Protein AF-A0A7X7ICQ0-F1 (afdb_monomer)

Sequence (295 aa):
SGYSFERLYVESKSPNEMDGSETNLLGEQLLSSGQLARIQVADVARLQEFLTFDAYATLTVTAYDTDGDRYTLLWHPTTDSWFIKLTLAELQWPDGDQFYLTVENQTGQTLWYLYAVPDSYFLEGEYGSDLLDWDLIEDSDELTIDLAQLEYLDEALQGDSDEPIHIVAIDANDVLYHKVYYPNQDIAHVVFEAEEVLEEGQSLSLYNDTPADLWFLYLATDEMVKADDYGRDLLRDGIWEVKEDFTFTVNPALVQDNQVLHLYAYDYLDNEYHKEWKVSDGWTLTFNADDLSEE

pLDDT: mean 86.82, std 9.64, range [43.0, 98.0]

Solvent-accessible surface area (backbone atoms only — not comparable to full-atom values): 16874 Å² total; per-residue (Å²): 82,97,50,32,32,46,37,32,38,65,37,82,53,33,86,66,60,64,81,78,82,72,65,54,70,44,60,92,44,70,49,47,67,94,63,83,85,85,78,56,70,87,73,37,75,69,46,71,71,37,61,43,90,87,46,80,36,68,28,32,36,41,35,28,30,74,87,62,48,29,29,53,46,79,44,34,73,79,80,48,72,89,78,78,82,80,45,73,86,30,54,42,78,72,82,66,86,57,38,67,36,35,42,34,28,55,46,79,51,47,35,59,40,33,31,69,31,38,59,71,38,50,62,71,65,49,73,66,70,64,73,38,83,87,49,69,37,44,55,78,32,69,49,77,44,58,55,49,78,40,73,86,38,58,66,35,66,37,58,85,37,86,44,47,34,39,38,38,35,25,32,89,83,72,51,35,33,60,46,80,42,40,70,49,75,47,70,60,61,47,75,46,47,62,88,38,58,48,67,80,49,54,63,41,35,38,33,32,59,34,96,53,46,30,54,40,33,29,67,23,44,73,63,30,58,73,70,76,44,45,73,64,54,75,45,68,92,44,69,52,45,60,77,37,78,49,74,49,69,41,36,43,79,67,54,75,74,64,44,66,33,38,37,43,32,24,30,92,83,68,50,48,32,52,44,81,46,40,74,91,74,52,56,62,49,72,47,36,70,87,31,48,62,83,132

Structure (mmCIF, N/CA/C/O backbone):
data_AF-A0A7X7ICQ0-F1
#
_entry.id   AF-A0A7X7ICQ0-F1
#
loop_
_atom_site.group_PDB
_atom_site.id
_atom_site.type_symbol
_atom_site.label_atom_id
_atom_site.label_alt_id
_atom_site.label_comp_id
_atom_site.label_asym_id
_atom_site.label_entity_id
_atom_site.label_seq_id
_atom_site.pdbx_PDB_ins_code
_atom_site.Cartn_x
_a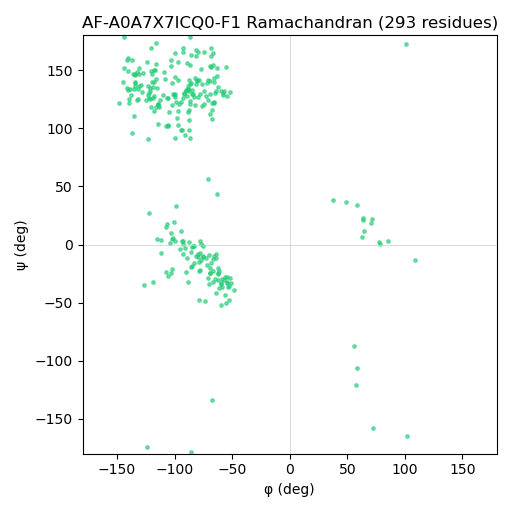tom_site.Cartn_y
_atom_site.Cartn_z
_atom_site.occupancy
_atom_site.B_iso_or_equiv
_atom_site.auth_seq_id
_atom_site.auth_comp_id
_atom_site.auth_asym_id
_atom_site.auth_atom_id
_atom_site.pdbx_PDB_model_num
ATOM 1 N N . SER A 1 1 ? 9.499 1.274 -29.650 1.00 67.19 1 SER A N 1
ATOM 2 C CA . SER A 1 1 ? 8.992 2.639 -29.847 1.00 67.19 1 SER A CA 1
ATOM 3 C C . SER A 1 1 ? 8.495 2.856 -31.275 1.00 67.19 1 SER A C 1
ATOM 5 O O . SER A 1 1 ? 8.932 2.165 -32.209 1.00 67.19 1 SER A O 1
ATOM 7 N N . GLY A 1 2 ? 7.571 3.810 -31.432 1.00 74.88 2 GLY A N 1
ATOM 8 C CA . GLY A 1 2 ? 7.155 4.368 -32.726 1.00 74.88 2 GLY A CA 1
ATOM 9 C C . GLY A 1 2 ? 8.142 5.404 -33.283 1.00 74.88 2 GLY A C 1
ATOM 10 O O . GLY A 1 2 ? 8.223 5.571 -34.501 1.00 74.88 2 GLY A O 1
ATOM 11 N N . TYR A 1 3 ? 8.952 6.013 -32.412 1.00 86.75 3 TYR A N 1
ATOM 12 C CA . TYR A 1 3 ? 9.973 7.006 -32.745 1.00 86.75 3 TYR A CA 1
ATOM 13 C C . TYR A 1 3 ? 11.393 6.522 -32.409 1.00 86.75 3 TYR A C 1
ATOM 15 O O . TYR A 1 3 ? 11.594 5.414 -31.904 1.00 86.75 3 TYR A O 1
ATOM 23 N N . SER A 1 4 ? 12.410 7.299 -32.791 1.00 93.69 4 SER A N 1
ATOM 24 C CA . SER A 1 4 ? 13.808 6.941 -32.504 1.00 93.69 4 SER A CA 1
ATOM 25 C C . SER A 1 4 ? 14.168 7.354 -31.084 1.00 93.69 4 SER A C 1
ATOM 27 O O . SER A 1 4 ? 13.767 8.428 -30.656 1.00 93.69 4 SER A O 1
ATOM 29 N N . PHE A 1 5 ? 14.972 6.553 -30.389 1.00 94.06 5 PHE A N 1
ATOM 30 C CA . PHE A 1 5 ? 15.536 6.963 -29.106 1.00 94.06 5 PHE A CA 1
ATOM 31 C C . PHE A 1 5 ? 16.650 7.987 -29.314 1.00 94.06 5 PHE A C 1
ATOM 33 O O . PHE A 1 5 ? 17.530 7.778 -30.152 1.00 94.06 5 PHE A O 1
ATOM 40 N N . GLU A 1 6 ? 16.615 9.079 -28.557 1.00 94.56 6 GLU A N 1
ATOM 41 C CA . GLU A 1 6 ? 17.645 10.126 -28.558 1.00 94.56 6 GLU A CA 1
ATOM 42 C C . GLU A 1 6 ? 18.515 10.111 -27.298 1.00 94.56 6 GLU A C 1
ATOM 44 O O . GLU A 1 6 ? 19.661 10.571 -27.322 1.00 94.56 6 GLU A O 1
ATOM 49 N N . ARG A 1 7 ? 17.997 9.558 -26.196 1.00 93.75 7 ARG A N 1
ATOM 50 C CA . ARG A 1 7 ? 18.712 9.470 -24.923 1.00 93.75 7 ARG A CA 1
ATOM 51 C C . ARG A 1 7 ? 18.571 8.076 -24.328 1.00 93.75 7 ARG A C 1
ATOM 53 O O . ARG A 1 7 ? 17.500 7.483 -24.406 1.00 93.75 7 ARG A O 1
ATOM 60 N N . LEU A 1 8 ? 19.654 7.563 -23.751 1.00 93.69 8 LEU A N 1
ATOM 61 C CA . LEU A 1 8 ? 19.686 6.310 -22.995 1.00 93.69 8 LEU A CA 1
ATOM 62 C C . LEU A 1 8 ? 20.600 6.481 -21.785 1.00 93.69 8 LEU A C 1
ATOM 64 O O . LEU A 1 8 ? 21.736 6.928 -21.932 1.00 93.69 8 LEU A O 1
ATOM 68 N N . TYR A 1 9 ? 20.121 6.056 -20.629 1.00 91.50 9 TYR A N 1
ATOM 69 C CA . TYR A 1 9 ? 20.797 6.131 -19.346 1.00 91.50 9 TYR A CA 1
ATOM 70 C C . TYR A 1 9 ? 20.737 4.767 -18.668 1.00 91.50 9 TYR A C 1
ATOM 72 O O . TYR A 1 9 ? 19.766 4.029 -18.840 1.00 91.50 9 TYR A O 1
ATOM 80 N N . VAL A 1 10 ? 21.786 4.434 -17.920 1.00 91.19 10 VAL A N 1
ATOM 81 C CA . VAL A 1 10 ? 21.822 3.262 -17.043 1.00 91.19 10 VAL A CA 1
ATOM 82 C C . VAL A 1 10 ? 22.423 3.719 -15.728 1.00 91.19 10 VAL A C 1
ATOM 84 O O . VAL A 1 10 ? 23.607 4.049 -15.686 1.00 91.19 10 VAL A O 1
ATOM 87 N N . GLU A 1 11 ? 21.606 3.768 -14.685 1.00 85.00 11 GLU A N 1
ATOM 88 C CA . GLU A 1 11 ? 21.942 4.415 -13.417 1.00 85.00 11 GLU A CA 1
ATOM 89 C C . GLU A 1 11 ? 21.509 3.552 -12.231 1.00 85.00 11 GLU A C 1
ATOM 91 O O . GLU A 1 11 ? 20.626 2.708 -12.346 1.00 85.00 11 GLU A O 1
ATOM 96 N N . SER A 1 12 ? 22.118 3.775 -11.066 1.00 78.00 12 SER A N 1
ATOM 97 C CA . SER A 1 12 ? 21.637 3.202 -9.799 1.00 78.00 12 SER A CA 1
ATOM 98 C C . SER A 1 12 ? 20.518 4.028 -9.155 1.00 78.00 12 SER A C 1
ATOM 100 O O . SER A 1 12 ? 20.084 3.698 -8.060 1.00 78.00 12 SER A O 1
ATOM 102 N N . LYS A 1 13 ? 20.145 5.147 -9.782 1.00 72.06 13 LYS A N 1
ATOM 103 C CA . LYS A 1 13 ? 19.100 6.067 -9.334 1.00 72.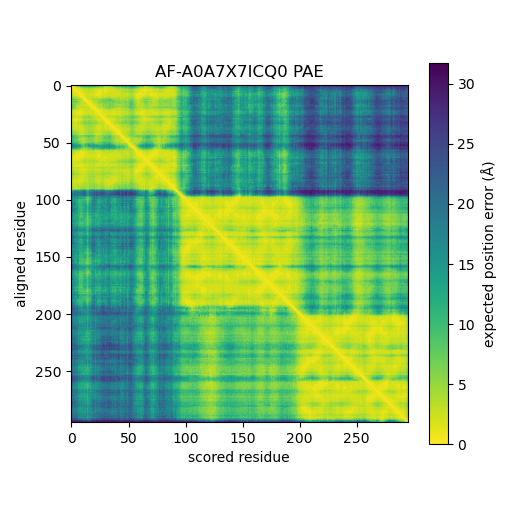06 13 LYS A CA 1
ATOM 104 C C . LYS A 1 13 ? 17.745 5.657 -9.906 1.00 72.06 13 LYS A C 1
ATOM 106 O O . LYS A 1 13 ? 17.683 5.059 -10.988 1.00 72.06 13 LYS A O 1
ATOM 111 N N . SER A 1 14 ? 16.670 6.060 -9.245 1.00 66.44 14 SER A N 1
ATOM 112 C CA . SER A 1 14 ? 15.338 6.054 -9.852 1.00 66.44 14 SER A CA 1
ATOM 113 C C . SER A 1 14 ? 15.245 7.067 -11.005 1.00 66.44 14 SER A C 1
ATOM 115 O O . SER A 1 14 ? 15.969 8.069 -11.013 1.00 66.44 14 SER A O 1
ATOM 117 N N . PRO A 1 15 ? 14.341 6.861 -11.988 1.00 69.06 15 PRO A N 1
ATOM 118 C CA . PRO A 1 15 ? 14.064 7.859 -13.020 1.00 69.06 15 PRO A CA 1
ATOM 119 C C . PRO A 1 15 ? 13.681 9.242 -12.469 1.00 69.06 15 PRO A C 1
ATOM 121 O O . PRO A 1 15 ? 13.924 10.240 -13.145 1.00 69.06 15 PRO A O 1
ATOM 124 N N . ASN A 1 16 ? 13.087 9.309 -11.274 1.00 64.12 16 ASN A N 1
ATOM 125 C CA . ASN A 1 16 ? 12.620 10.558 -10.662 1.00 64.12 16 ASN A CA 1
ATOM 126 C C . ASN A 1 16 ? 13.730 11.298 -9.897 1.00 64.12 16 ASN A C 1
ATOM 128 O O . ASN A 1 16 ? 13.643 12.506 -9.701 1.00 64.12 16 ASN A O 1
ATOM 132 N N . GLU A 1 17 ? 14.814 10.603 -9.550 1.00 63.75 17 GLU A N 1
ATOM 133 C CA . GLU A 1 17 ? 16.016 11.178 -8.930 1.00 63.75 17 GLU A CA 1
ATOM 134 C C . GLU A 1 17 ? 17.037 11.682 -9.971 1.00 63.75 17 GLU A C 1
ATOM 136 O O . GLU A 1 17 ? 18.147 12.114 -9.628 1.00 63.75 17 GLU A O 1
ATOM 141 N N . MET A 1 18 ? 16.706 11.581 -11.264 1.00 71.44 18 MET A N 1
ATOM 142 C CA . MET A 1 18 ? 17.576 12.048 -12.339 1.00 71.44 18 MET A CA 1
ATOM 143 C C . MET A 1 18 ? 17.731 13.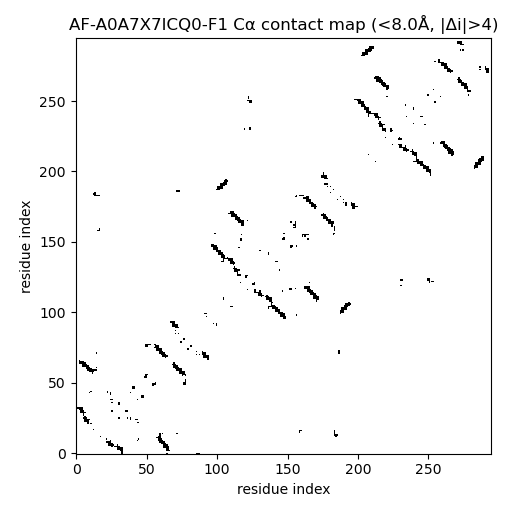572 -12.275 1.00 71.44 18 MET A C 1
ATOM 145 O O . MET A 1 18 ? 16.762 14.321 -12.376 1.00 71.44 18 MET A O 1
ATOM 149 N N . ASP A 1 19 ? 18.970 14.044 -12.149 1.00 75.44 19 ASP A N 1
ATOM 150 C CA . ASP A 1 19 ? 19.299 15.461 -11.918 1.00 75.44 19 ASP A CA 1
ATOM 151 C C . ASP A 1 19 ? 19.998 16.122 -13.121 1.00 75.44 19 ASP A C 1
ATOM 153 O O . ASP A 1 19 ? 20.404 17.289 -13.071 1.00 75.44 19 ASP A O 1
ATOM 157 N N . GLY A 1 20 ? 20.144 15.381 -14.222 1.00 80.56 20 GLY A N 1
ATOM 158 C CA . GLY A 1 20 ? 20.830 15.806 -15.437 1.00 80.56 20 GLY A CA 1
ATOM 159 C C . GLY A 1 20 ? 22.341 15.575 -15.406 1.00 80.56 20 GLY A C 1
ATOM 160 O O . GLY A 1 20 ? 23.025 15.959 -16.360 1.00 80.56 20 GLY A O 1
ATOM 161 N N . SER A 1 21 ? 22.885 14.968 -14.346 1.00 83.44 21 SER A N 1
ATOM 162 C CA . SER A 1 21 ? 24.288 14.534 -14.301 1.00 83.44 21 SER A CA 1
ATOM 163 C C . SER A 1 21 ? 24.539 13.208 -15.030 1.00 83.44 21 SER A C 1
ATOM 165 O O . SER A 1 21 ? 25.698 12.851 -15.267 1.00 83.44 21 SER A O 1
ATOM 167 N N . GLU A 1 22 ? 23.475 12.502 -15.414 1.00 87.12 22 GLU A N 1
ATOM 168 C CA . GLU A 1 22 ? 23.517 11.187 -16.046 1.00 87.12 22 GLU A CA 1
ATOM 169 C C . GLU A 1 22 ? 24.168 11.245 -17.435 1.00 87.12 22 GLU A C 1
ATOM 171 O O . GLU A 1 22 ? 24.000 12.188 -18.219 1.00 87.12 22 GLU A O 1
ATOM 176 N N . THR A 1 23 ? 24.924 10.202 -17.777 1.00 90.81 23 THR A N 1
ATOM 177 C CA . THR A 1 23 ? 25.639 10.158 -19.060 1.00 90.81 23 THR A CA 1
ATOM 178 C C . THR A 1 23 ? 24.747 9.572 -20.147 1.00 90.81 23 THR A C 1
ATOM 180 O O . THR A 1 23 ? 24.416 8.392 -20.101 1.00 90.81 23 THR A O 1
ATOM 183 N N . ASN A 1 24 ? 24.407 10.364 -21.172 1.00 93.12 24 ASN A N 1
AT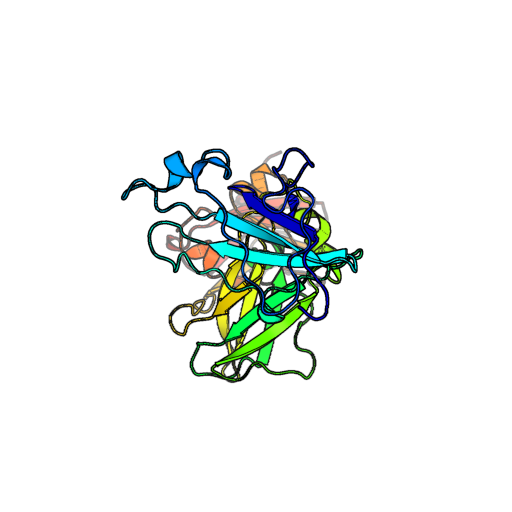OM 184 C CA . ASN A 1 24 ? 23.679 9.839 -22.329 1.00 93.12 24 ASN A CA 1
ATOM 185 C C . ASN A 1 24 ? 24.561 8.862 -23.125 1.00 93.12 24 ASN A C 1
ATOM 187 O O . ASN A 1 24 ? 25.473 9.270 -23.849 1.00 93.12 24 ASN A O 1
ATOM 191 N N . LEU A 1 25 ? 24.233 7.576 -23.042 1.00 93.94 25 LEU A N 1
ATOM 192 C CA . LEU A 1 25 ? 24.968 6.471 -23.653 1.00 93.94 25 LEU A CA 1
ATOM 193 C C . LEU A 1 25 ? 24.814 6.414 -25.180 1.00 93.94 25 LEU A C 1
ATOM 195 O O . LEU A 1 25 ? 25.634 5.790 -25.852 1.00 93.94 25 LEU A O 1
ATOM 199 N N . LEU A 1 26 ? 23.803 7.079 -25.753 1.00 93.56 26 LEU A N 1
ATOM 200 C CA . LEU A 1 26 ? 23.681 7.238 -27.209 1.00 93.56 26 LEU A CA 1
ATOM 201 C C . LEU A 1 26 ? 24.526 8.404 -27.749 1.00 93.56 26 LEU A C 1
ATOM 203 O O . LEU A 1 26 ? 24.792 8.473 -28.953 1.00 93.56 26 LEU A O 1
ATOM 207 N N . GLY A 1 27 ? 24.981 9.314 -26.883 1.00 89.81 27 GLY A N 1
ATOM 208 C CA . GLY A 1 27 ? 25.681 10.532 -27.287 1.00 89.81 27 GLY A CA 1
ATOM 209 C C . GLY A 1 27 ? 24.838 11.379 -28.246 1.00 89.81 27 GLY A C 1
ATOM 210 O O . GLY A 1 27 ? 23.743 11.808 -27.904 1.00 89.81 27 GLY A O 1
ATOM 211 N N . GLU A 1 28 ? 25.353 11.626 -29.453 1.00 88.62 28 GLU A N 1
ATOM 212 C CA . GLU A 1 28 ? 24.642 12.356 -30.520 1.00 88.62 28 GLU A CA 1
ATOM 213 C C . GLU A 1 28 ? 23.870 11.426 -31.483 1.00 88.62 28 GLU A C 1
ATOM 215 O O . GLU A 1 28 ? 23.332 11.881 -32.494 1.00 88.62 28 GLU A O 1
ATOM 220 N N . GLN A 1 29 ? 23.861 10.109 -31.240 1.00 91.19 29 GLN A N 1
ATOM 221 C CA . GLN A 1 29 ? 23.223 9.142 -32.134 1.00 91.19 29 GLN A CA 1
ATOM 222 C C . GLN A 1 29 ? 21.733 8.988 -31.827 1.00 91.19 29 GLN A C 1
ATOM 224 O O . GLN A 1 29 ? 21.335 8.866 -30.676 1.00 91.19 29 GLN A O 1
ATOM 229 N N . LEU A 1 30 ? 20.923 8.894 -32.883 1.00 93.31 30 LEU A N 1
ATOM 230 C CA . LEU A 1 30 ? 19.539 8.441 -32.779 1.00 93.31 30 LEU A CA 1
ATOM 231 C C . LEU A 1 30 ? 19.476 6.934 -33.020 1.00 93.31 30 LEU A C 1
ATOM 233 O O . LEU A 1 30 ? 19.937 6.447 -34.056 1.00 93.31 30 LEU A O 1
ATOM 237 N N . LEU A 1 31 ? 18.873 6.201 -32.090 1.00 93.44 31 LEU A N 1
ATOM 238 C CA . LEU A 1 31 ? 18.629 4.772 -32.226 1.00 93.44 31 LEU A CA 1
ATOM 239 C C . LEU A 1 31 ? 17.230 4.550 -32.805 1.00 93.44 31 LEU A C 1
ATOM 241 O O . LEU A 1 31 ? 16.221 4.601 -32.102 1.00 93.44 31 LEU A O 1
ATOM 245 N N . SER A 1 32 ? 17.165 4.312 -34.113 1.00 91.25 32 SER A N 1
ATOM 246 C CA . SER A 1 32 ? 15.894 4.070 -34.796 1.00 91.25 32 SER A CA 1
ATOM 247 C C . SER A 1 32 ? 15.248 2.743 -34.394 1.00 91.25 32 SER A C 1
ATOM 249 O O . SER A 1 32 ? 15.928 1.767 -34.071 1.00 91.25 32 SER A O 1
ATOM 251 N N . SER A 1 33 ? 13.917 2.688 -34.487 1.00 86.25 33 SER A N 1
ATOM 252 C CA . SER A 1 33 ? 13.134 1.487 -34.181 1.00 86.25 33 SER A CA 1
ATOM 253 C C . SER A 1 33 ? 13.649 0.254 -34.942 1.00 86.25 33 SER A C 1
ATOM 255 O O . SER A 1 33 ? 13.903 0.297 -36.149 1.00 86.25 33 SER A O 1
ATOM 257 N N . GLY A 1 34 ? 13.846 -0.847 -34.213 1.00 85.75 34 GLY A N 1
ATOM 258 C CA . GLY A 1 34 ? 14.388 -2.105 -34.737 1.00 85.75 34 GLY A CA 1
ATOM 259 C C . GLY A 1 34 ? 15.912 -2.143 -34.926 1.00 85.75 34 GLY A C 1
ATOM 260 O O . GLY A 1 34 ? 16.432 -3.169 -35.368 1.00 85.75 34 GLY A O 1
ATOM 261 N N . GLN A 1 35 ? 16.638 -1.068 -34.605 1.00 91.38 35 GLN A N 1
ATOM 262 C CA . GLN A 1 35 ? 18.102 -1.057 -34.607 1.00 91.38 35 GLN A CA 1
ATOM 263 C C . GLN A 1 35 ? 18.686 -1.400 -33.233 1.00 91.38 35 GLN A C 1
ATOM 265 O O . GLN A 1 35 ? 17.980 -1.485 -32.232 1.00 91.38 35 GLN A O 1
ATOM 270 N N . LEU A 1 36 ? 20.002 -1.626 -33.204 1.00 91.38 36 LEU A N 1
ATOM 271 C CA . LEU A 1 36 ? 20.747 -1.992 -32.004 1.00 91.38 36 LEU A CA 1
ATOM 272 C C . LEU A 1 36 ? 21.847 -0.970 -31.737 1.00 91.38 36 LEU A C 1
ATOM 274 O O . LEU A 1 36 ? 22.715 -0.764 -32.588 1.00 91.38 36 LEU A O 1
ATOM 278 N N . ALA A 1 37 ? 21.850 -0.409 -30.531 1.00 91.06 37 ALA A N 1
ATOM 279 C CA . ALA A 1 37 ? 23.010 0.271 -29.976 1.00 91.06 37 ALA A CA 1
ATOM 280 C C . ALA A 1 37 ? 23.895 -0.749 -29.247 1.00 91.06 37 ALA A C 1
ATOM 282 O O . ALA A 1 37 ? 23.404 -1.678 -28.607 1.00 91.06 37 ALA A O 1
ATOM 283 N N . ARG A 1 38 ? 25.217 -0.595 -29.355 1.00 91.38 38 ARG A N 1
ATOM 284 C CA . ARG A 1 38 ? 26.186 -1.373 -28.572 1.00 91.38 38 ARG A CA 1
ATOM 285 C C . ARG A 1 38 ? 26.923 -0.430 -27.642 1.00 91.38 38 ARG A C 1
ATOM 287 O O . ARG A 1 38 ? 27.816 0.281 -28.092 1.00 91.38 38 ARG A O 1
ATOM 294 N N . ILE A 1 39 ? 26.558 -0.469 -26.370 1.00 89.94 39 ILE A N 1
ATOM 295 C CA . ILE A 1 39 ? 27.170 0.351 -25.329 1.00 89.94 39 ILE A CA 1
ATOM 296 C C . ILE A 1 39 ? 28.374 -0.396 -24.754 1.00 89.94 39 ILE A C 1
ATOM 298 O O . ILE A 1 39 ? 28.291 -1.600 -24.496 1.00 89.94 39 ILE A O 1
ATOM 302 N N . GLN A 1 40 ? 29.515 0.279 -24.597 1.00 86.12 40 GLN A N 1
ATOM 303 C CA . GLN A 1 40 ? 30.649 -0.329 -23.906 1.00 86.12 40 GLN A CA 1
ATOM 304 C C . GLN A 1 40 ? 30.439 -0.214 -22.400 1.00 86.12 40 GLN A C 1
ATOM 306 O O . GLN A 1 40 ? 30.043 0.830 -21.899 1.00 86.12 40 GLN A O 1
ATOM 311 N N . VAL A 1 41 ? 30.801 -1.259 -21.653 1.00 84.19 41 VAL A N 1
ATOM 312 C CA . VAL A 1 41 ? 30.746 -1.251 -20.177 1.00 84.19 41 VAL A CA 1
ATOM 313 C C . VAL A 1 41 ? 31.517 -0.076 -19.575 1.00 84.19 41 VAL A C 1
ATOM 315 O O . VAL A 1 41 ? 31.146 0.431 -18.528 1.00 84.19 41 VAL A O 1
ATOM 318 N N . ALA A 1 42 ? 32.596 0.356 -20.232 1.00 84.19 42 ALA A N 1
ATOM 319 C CA . ALA A 1 42 ? 33.400 1.489 -19.783 1.00 84.19 42 ALA A CA 1
ATOM 320 C C . ALA A 1 42 ? 32.680 2.844 -19.901 1.00 84.19 42 ALA A C 1
ATOM 322 O O . ALA A 1 42 ? 33.096 3.787 -19.233 1.00 84.19 42 ALA A O 1
ATOM 323 N N . ASP A 1 43 ? 31.637 2.931 -20.730 1.00 83.75 43 ASP A N 1
ATOM 324 C CA . ASP A 1 43 ? 30.854 4.151 -20.940 1.00 83.75 43 ASP A CA 1
ATOM 325 C C . ASP A 1 43 ? 29.735 4.288 -19.896 1.00 83.75 43 ASP A C 1
ATOM 327 O O . ASP A 1 43 ? 29.245 5.389 -19.662 1.00 83.75 43 ASP A O 1
ATOM 331 N N . VAL A 1 44 ? 29.359 3.186 -19.236 1.00 82.88 44 VAL A N 1
ATOM 332 C CA . VAL A 1 44 ? 28.403 3.199 -18.126 1.00 82.88 44 VAL A CA 1
ATOM 333 C C . VAL A 1 44 ? 29.170 3.454 -16.835 1.00 82.88 44 VAL A C 1
ATOM 335 O O . VAL A 1 44 ? 29.921 2.598 -16.348 1.00 82.88 44 VAL A O 1
ATOM 338 N N . ALA A 1 45 ? 29.013 4.660 -16.295 1.00 75.44 45 ALA A N 1
ATOM 339 C CA . ALA A 1 45 ? 29.709 5.074 -15.090 1.00 75.44 45 ALA A CA 1
ATOM 340 C C . ALA A 1 45 ? 29.450 4.070 -13.958 1.00 75.44 45 ALA A C 1
ATOM 342 O O . ALA A 1 45 ? 28.316 3.724 -13.654 1.00 75.44 45 ALA A O 1
ATOM 343 N N . ARG A 1 46 ? 30.531 3.588 -13.333 1.00 73.88 46 ARG A N 1
ATOM 344 C CA . ARG A 1 46 ? 30.486 2.703 -12.154 1.00 73.88 46 ARG A CA 1
ATOM 345 C C . ARG A 1 46 ? 29.817 1.338 -12.373 1.00 73.88 46 ARG A C 1
ATOM 347 O O . ARG A 1 46 ? 29.777 0.559 -11.430 1.00 73.88 46 ARG A O 1
ATOM 354 N N . LEU A 1 47 ? 29.440 0.962 -13.605 1.00 80.75 47 LEU A N 1
ATOM 355 C CA . LEU A 1 47 ? 28.849 -0.356 -13.896 1.00 80.75 47 LEU A CA 1
ATOM 356 C C . LEU A 1 47 ? 29.711 -1.513 -13.385 1.00 80.75 47 LEU A C 1
ATOM 358 O O . LEU A 1 47 ? 29.188 -2.493 -12.875 1.00 80.75 47 LEU A O 1
ATOM 362 N N . GLN A 1 48 ? 31.039 -1.387 -13.458 1.00 77.62 48 GLN A N 1
ATOM 363 C CA . GLN A 1 48 ? 31.964 -2.411 -12.958 1.00 77.62 48 GLN A CA 1
ATOM 364 C C . GLN A 1 48 ? 31.790 -2.724 -11.463 1.00 77.62 48 GLN A C 1
ATOM 366 O O . GLN A 1 48 ? 32.051 -3.857 -11.064 1.00 77.62 48 GLN A O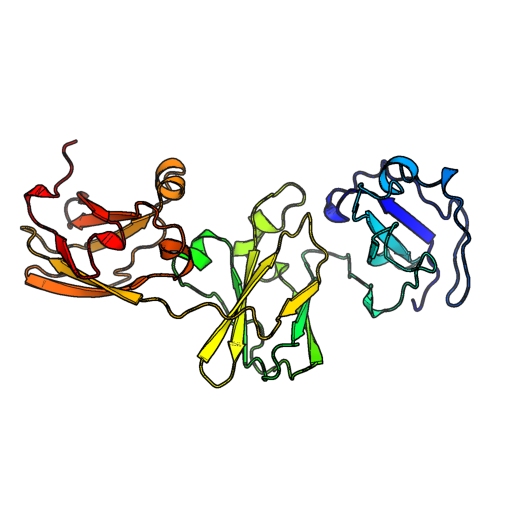 1
ATOM 371 N N . GLU A 1 49 ? 31.345 -1.757 -10.653 1.00 77.62 49 GLU A N 1
ATOM 372 C CA . GLU A 1 49 ? 31.058 -1.948 -9.223 1.00 77.62 49 GLU A CA 1
ATOM 373 C C . GLU A 1 49 ? 29.882 -2.934 -9.032 1.00 77.62 49 GLU A C 1
ATOM 375 O O . GLU A 1 49 ? 29.878 -3.729 -8.093 1.00 77.62 49 GLU A O 1
ATOM 380 N N . PHE A 1 50 ? 28.964 -2.976 -10.002 1.00 77.25 50 PHE A N 1
ATOM 381 C CA . PHE A 1 50 ? 27.734 -3.776 -10.014 1.00 77.25 50 PHE A CA 1
ATOM 382 C C . PHE A 1 50 ? 27.856 -5.123 -10.746 1.00 77.25 50 PHE A C 1
ATOM 384 O O . PHE A 1 50 ? 26.921 -5.917 -10.748 1.00 77.25 50 PHE A O 1
ATOM 391 N N . LEU A 1 51 ? 29.011 -5.413 -11.360 1.00 75.06 51 LEU A N 1
ATOM 392 C CA . LEU A 1 51 ? 29.266 -6.684 -12.058 1.00 75.06 51 LEU A CA 1
ATOM 393 C C . LEU A 1 51 ? 29.886 -7.763 -11.163 1.00 75.06 51 LEU A C 1
ATOM 395 O O . LEU A 1 51 ? 30.150 -8.876 -11.627 1.00 75.06 51 LEU A O 1
ATOM 399 N N . THR A 1 52 ? 30.188 -7.445 -9.903 1.00 73.81 52 THR A N 1
ATOM 400 C CA . THR A 1 52 ? 30.712 -8.453 -8.977 1.00 73.81 52 THR A CA 1
ATOM 401 C C . THR A 1 52 ? 29.606 -9.442 -8.614 1.00 73.81 52 THR A C 1
ATOM 403 O O . THR A 1 52 ? 28.448 -9.062 -8.476 1.00 73.81 52 THR A O 1
ATOM 406 N N . PHE A 1 53 ? 29.949 -10.728 -8.496 1.00 60.94 53 PHE A N 1
ATOM 407 C CA . PHE A 1 53 ? 28.959 -11.798 -8.303 1.00 60.94 53 PHE A CA 1
ATOM 408 C C . PHE A 1 53 ? 28.075 -11.584 -7.063 1.00 60.94 53 PHE A C 1
ATOM 410 O O . PHE A 1 53 ? 26.907 -11.950 -7.081 1.00 60.94 53 PHE A O 1
ATOM 417 N N . ASP A 1 54 ? 28.615 -10.935 -6.030 1.00 60.47 54 ASP A N 1
ATOM 418 C CA . ASP A 1 54 ? 27.912 -10.659 -4.775 1.00 60.47 54 ASP A CA 1
ATOM 419 C C . ASP A 1 54 ? 27.205 -9.291 -4.757 1.00 60.47 54 ASP A C 1
ATOM 421 O O . ASP A 1 54 ? 26.608 -8.939 -3.744 1.00 60.47 54 ASP A O 1
ATOM 425 N N . ALA A 1 55 ? 27.281 -8.498 -5.835 1.00 61.34 55 ALA A N 1
ATOM 426 C CA . ALA A 1 55 ? 26.677 -7.166 -5.860 1.00 61.34 55 ALA A CA 1
ATOM 427 C C . ALA A 1 55 ? 25.147 -7.213 -5.886 1.00 61.34 55 ALA A C 1
ATOM 429 O O . ALA A 1 55 ? 24.536 -6.307 -5.333 1.00 61.34 55 ALA A O 1
ATOM 430 N N . TYR A 1 56 ? 24.555 -8.222 -6.550 1.00 65.44 56 TYR A N 1
ATOM 431 C CA . TYR A 1 56 ? 23.103 -8.348 -6.790 1.00 65.44 56 TYR A CA 1
ATOM 432 C C . TYR A 1 56 ? 22.419 -7.005 -7.088 1.00 65.44 56 TYR A C 1
ATOM 434 O O . TYR A 1 56 ? 21.328 -6.725 -6.609 1.00 65.44 56 TYR A O 1
ATOM 442 N N . ALA A 1 57 ? 23.110 -6.146 -7.835 1.00 71.81 57 ALA A N 1
ATOM 443 C CA . ALA A 1 57 ? 22.694 -4.772 -8.009 1.00 71.81 57 ALA A CA 1
ATOM 444 C C . ALA A 1 57 ? 21.594 -4.681 -9.061 1.00 71.81 57 ALA A C 1
ATOM 446 O O . ALA A 1 57 ? 21.662 -5.337 -10.103 1.00 71.81 57 ALA A O 1
ATOM 447 N N . THR A 1 58 ? 20.635 -3.811 -8.795 1.00 79.62 58 THR A N 1
ATOM 448 C CA . THR A 1 58 ? 19.556 -3.460 -9.708 1.00 79.62 58 THR A CA 1
ATOM 449 C C . THR A 1 58 ? 19.850 -2.074 -10.267 1.00 79.62 58 THR A C 1
ATOM 451 O O . THR A 1 58 ? 20.131 -1.147 -9.510 1.00 79.62 58 THR A O 1
ATOM 454 N N . LEU A 1 59 ? 19.863 -1.944 -11.593 1.00 84.56 59 LEU A N 1
ATOM 455 C CA . LEU A 1 59 ? 20.090 -0.678 -12.286 1.00 84.56 59 LEU A CA 1
ATOM 456 C C . LEU A 1 59 ? 18.857 -0.285 -13.083 1.00 84.56 59 LEU A C 1
ATOM 458 O O . LEU A 1 59 ? 18.237 -1.123 -13.734 1.00 84.56 59 LEU A O 1
ATOM 462 N N . THR A 1 60 ? 18.561 1.002 -13.102 1.00 83.88 60 THR A N 1
ATOM 463 C CA . THR A 1 60 ? 17.498 1.584 -13.910 1.00 83.88 60 THR A CA 1
ATOM 464 C C . THR A 1 60 ? 18.031 1.904 -15.297 1.00 83.88 60 THR A C 1
ATOM 466 O O . THR A 1 60 ? 18.988 2.665 -15.455 1.00 83.88 60 THR A O 1
ATOM 469 N N . VAL A 1 61 ? 17.393 1.349 -16.321 1.00 89.81 61 VAL A N 1
ATOM 470 C CA . VAL A 1 61 ? 17.587 1.705 -17.723 1.00 89.81 61 VAL A CA 1
ATOM 471 C C . VAL A 1 61 ? 16.490 2.686 -18.107 1.00 89.81 61 VAL A C 1
ATOM 473 O O . VAL A 1 61 ? 15.322 2.307 -18.153 1.00 89.81 61 VAL A O 1
ATOM 476 N N . THR A 1 62 ? 16.867 3.921 -18.430 1.00 89.06 62 THR A N 1
ATOM 477 C CA . THR A 1 62 ? 15.925 4.962 -18.857 1.00 89.06 62 THR A CA 1
ATOM 478 C C . THR A 1 62 ? 16.257 5.407 -20.271 1.00 89.06 62 THR A C 1
ATOM 480 O O . THR A 1 62 ? 17.383 5.822 -20.540 1.00 89.06 62 THR A O 1
ATOM 483 N N . ALA A 1 63 ? 15.296 5.369 -21.185 1.00 91.38 63 ALA A N 1
ATOM 484 C CA . ALA A 1 63 ? 15.444 5.924 -22.524 1.00 91.38 63 ALA A CA 1
ATOM 485 C C . ALA A 1 63 ? 14.407 7.008 -22.788 1.00 91.38 63 ALA A C 1
ATOM 487 O O . ALA A 1 63 ? 13.297 6.933 -22.281 1.00 91.38 63 ALA A O 1
ATOM 488 N N . TYR A 1 64 ? 14.767 7.989 -23.609 1.00 89.44 64 TYR A N 1
ATOM 489 C CA . TYR A 1 64 ? 13.820 8.971 -24.123 1.00 89.44 64 TYR A CA 1
ATOM 490 C C . TYR A 1 64 ? 13.818 8.920 -25.633 1.00 89.44 64 TYR A C 1
ATOM 492 O O . TYR A 1 64 ? 14.883 8.864 -26.270 1.00 89.44 64 TYR A O 1
ATOM 500 N N . ASP A 1 65 ? 12.625 8.922 -26.199 1.00 90.81 65 ASP A N 1
ATOM 501 C CA . ASP A 1 65 ? 12.447 9.007 -27.631 1.00 90.81 65 ASP A CA 1
ATOM 502 C C . ASP A 1 65 ? 12.279 10.463 -28.100 1.00 90.81 65 ASP A C 1
ATOM 504 O O . ASP A 1 65 ? 12.176 11.395 -27.302 1.00 90.81 65 ASP A O 1
ATOM 508 N N . THR A 1 66 ? 12.412 10.683 -29.408 1.00 89.44 66 THR A N 1
ATOM 509 C CA . THR A 1 66 ? 12.405 12.021 -30.014 1.00 89.44 66 THR A CA 1
ATOM 510 C C . THR A 1 66 ? 11.090 12.793 -29.866 1.00 89.44 66 THR A C 1
ATOM 512 O O . THR A 1 66 ? 11.068 13.974 -30.217 1.00 89.44 66 THR A O 1
ATOM 515 N N . ASP A 1 67 ? 9.997 12.162 -29.432 1.00 85.75 67 ASP A N 1
ATOM 516 C CA . ASP A 1 67 ? 8.739 12.849 -29.127 1.00 85.75 67 ASP A CA 1
ATOM 517 C C . ASP A 1 67 ? 8.604 13.271 -27.653 1.00 85.75 67 ASP A C 1
ATOM 519 O O . ASP A 1 67 ? 7.728 14.076 -27.344 1.00 85.75 67 ASP A O 1
ATOM 523 N N . GLY A 1 68 ? 9.531 12.837 -26.793 1.00 80.06 68 GLY A N 1
ATOM 524 C CA . GLY A 1 68 ? 9.529 13.116 -25.358 1.00 80.06 68 GLY A CA 1
ATOM 525 C C . GLY A 1 68 ? 9.189 11.907 -24.489 1.00 80.06 68 GLY A C 1
ATOM 526 O O . GLY A 1 68 ? 9.478 11.951 -23.295 1.00 80.06 68 GLY A O 1
ATOM 527 N N . ASP A 1 69 ? 8.676 10.823 -25.073 1.00 81.12 69 ASP A N 1
ATOM 528 C CA . ASP A 1 69 ? 8.293 9.602 -24.371 1.00 81.12 69 ASP A CA 1
ATOM 529 C C . ASP A 1 69 ? 9.467 8.985 -23.599 1.00 81.12 69 ASP A C 1
ATOM 531 O O . ASP A 1 69 ? 10.556 8.766 -24.148 1.00 81.12 69 ASP A O 1
ATOM 535 N N . ARG A 1 70 ? 9.240 8.666 -22.318 1.00 84.88 70 ARG A N 1
ATOM 536 C CA . ARG A 1 70 ? 10.217 8.019 -21.435 1.00 84.88 70 ARG A CA 1
ATOM 537 C C . ARG A 1 70 ? 9.956 6.524 -21.397 1.00 84.88 70 ARG A C 1
ATOM 539 O O . ARG A 1 70 ? 8.823 6.083 -21.370 1.00 84.88 70 ARG A O 1
ATOM 546 N N . TYR A 1 71 ? 11.008 5.726 -21.365 1.00 86.62 71 TYR A N 1
ATOM 547 C CA . TYR A 1 71 ? 10.917 4.282 -21.234 1.00 86.62 71 TYR A CA 1
ATOM 548 C C . TYR A 1 71 ? 11.811 3.840 -20.087 1.00 86.62 71 TYR A C 1
ATOM 550 O O . TYR A 1 71 ? 12.976 4.238 -20.060 1.00 86.62 71 TYR A O 1
ATOM 558 N N . THR A 1 72 ? 11.299 3.017 -19.179 1.00 83.06 72 THR A N 1
ATOM 559 C CA . THR A 1 72 ? 12.002 2.605 -17.963 1.00 83.06 72 THR A CA 1
ATOM 560 C C . THR A 1 72 ? 11.948 1.093 -17.783 1.00 83.06 72 THR A C 1
ATOM 562 O O . THR A 1 72 ? 10.913 0.463 -17.967 1.00 83.06 72 THR A O 1
ATOM 565 N N . LEU A 1 73 ? 13.084 0.513 -17.405 1.00 85.81 73 LEU A N 1
ATOM 566 C CA . LEU A 1 73 ? 13.258 -0.910 -17.128 1.00 85.81 73 LEU A CA 1
ATOM 567 C C . LEU A 1 73 ? 14.260 -1.071 -15.978 1.00 85.81 73 LEU A C 1
ATOM 569 O O . LEU A 1 73 ? 15.294 -0.407 -15.995 1.00 85.81 73 LEU A O 1
ATOM 573 N N . LEU A 1 74 ? 14.029 -1.998 -15.045 1.00 84.12 74 LEU A N 1
ATOM 574 C CA . LEU A 1 74 ? 15.096 -2.460 -14.149 1.00 84.12 74 LEU A CA 1
ATOM 575 C C . LEU A 1 74 ? 15.876 -3.602 -14.780 1.00 84.12 74 LEU A C 1
ATOM 577 O O . LEU A 1 74 ? 15.322 -4.515 -15.388 1.00 84.12 74 LEU A O 1
ATOM 581 N N . TRP A 1 75 ? 17.186 -3.543 -14.610 1.00 87.06 75 TRP A N 1
ATOM 582 C CA . TRP A 1 75 ? 18.126 -4.492 -15.161 1.00 87.06 75 TRP A CA 1
ATOM 583 C C . TRP A 1 75 ? 19.107 -4.934 -14.082 1.00 87.06 75 TRP A C 1
ATOM 585 O O . TRP A 1 75 ? 19.804 -4.111 -13.490 1.00 87.06 75 TRP A O 1
ATOM 595 N N . HIS A 1 76 ? 19.191 -6.242 -13.860 1.00 86.56 76 HIS A N 1
ATOM 596 C CA . HIS A 1 76 ? 20.146 -6.873 -12.956 1.00 86.56 76 HIS A CA 1
ATOM 597 C C . HIS A 1 76 ? 21.346 -7.379 -13.766 1.00 86.56 76 HIS A C 1
ATOM 599 O O . HIS A 1 76 ? 21.261 -8.433 -14.407 1.00 86.56 76 HIS A O 1
ATOM 605 N N . PRO A 1 77 ? 22.503 -6.692 -13.756 1.00 86.56 77 PRO A N 1
ATOM 606 C CA . PRO A 1 77 ? 23.598 -6.992 -14.681 1.00 86.56 77 PRO A CA 1
ATOM 607 C C . PRO A 1 77 ? 24.184 -8.405 -14.549 1.00 86.56 77 PRO A C 1
ATOM 609 O O . PRO A 1 77 ? 24.831 -8.903 -15.476 1.00 86.56 77 PRO A O 1
ATOM 612 N N . THR A 1 78 ? 24.011 -9.042 -13.389 1.00 83.94 78 THR A N 1
ATOM 613 C CA . THR A 1 78 ? 24.558 -10.368 -13.076 1.00 83.94 78 THR A CA 1
ATOM 614 C C . THR A 1 78 ? 23.628 -11.521 -13.452 1.00 83.94 78 THR A C 1
ATOM 616 O O . THR A 1 78 ? 24.123 -12.629 -13.674 1.00 83.94 78 THR A O 1
ATOM 619 N N . THR A 1 79 ? 22.318 -11.286 -13.548 1.00 81.00 79 THR A N 1
ATOM 620 C CA . THR A 1 79 ? 21.308 -12.334 -13.784 1.00 81.00 79 THR A CA 1
ATOM 621 C C . THR A 1 79 ? 20.534 -12.140 -15.080 1.00 81.00 79 THR A C 1
ATOM 623 O O . THR A 1 79 ? 20.187 -13.129 -15.729 1.00 81.00 79 THR A O 1
ATOM 626 N N . ASP A 1 80 ? 20.309 -10.896 -15.491 1.00 85.00 80 ASP A N 1
ATOM 627 C CA . ASP A 1 80 ? 19.463 -10.582 -16.631 1.00 85.00 80 ASP A CA 1
ATOM 628 C C . ASP A 1 80 ? 20.232 -10.632 -17.952 1.00 85.00 80 ASP A C 1
ATOM 630 O O . ASP A 1 80 ? 21.465 -10.581 -18.039 1.00 85.00 80 ASP A O 1
ATOM 634 N N . SER A 1 81 ? 19.469 -10.713 -19.039 1.00 88.94 81 SER A N 1
ATOM 635 C CA . SER A 1 81 ? 20.015 -10.595 -20.383 1.00 88.94 81 SER A CA 1
ATOM 636 C C . SER A 1 81 ? 20.694 -9.237 -20.572 1.00 88.94 81 SER A C 1
ATOM 638 O O . SER A 1 81 ? 20.110 -8.186 -20.338 1.00 88.94 81 SER A O 1
ATOM 640 N N . TRP A 1 82 ? 21.911 -9.255 -21.110 1.00 89.44 82 TRP A N 1
ATOM 641 C CA . TRP A 1 82 ? 22.614 -8.048 -21.564 1.00 89.44 82 TRP A CA 1
ATOM 642 C C . TRP A 1 82 ? 22.070 -7.502 -22.889 1.00 89.44 82 TRP A C 1
ATOM 644 O O . TRP A 1 82 ? 22.446 -6.423 -23.343 1.00 89.44 82 TRP A O 1
ATOM 654 N N . PHE A 1 83 ? 21.203 -8.270 -23.546 1.00 91.88 83 PHE A N 1
ATOM 655 C CA . PHE A 1 83 ? 20.401 -7.784 -24.652 1.00 91.88 83 PHE A CA 1
ATOM 656 C C . PHE A 1 83 ? 19.130 -7.159 -24.078 1.00 91.88 83 PHE A C 1
ATOM 658 O O . PHE A 1 83 ? 18.147 -7.865 -23.846 1.00 91.88 83 PHE A O 1
ATOM 665 N N . ILE A 1 84 ? 19.188 -5.851 -23.833 1.00 89.69 84 ILE A N 1
ATOM 666 C CA . ILE A 1 84 ? 18.064 -5.055 -23.341 1.00 89.69 84 ILE A CA 1
ATOM 667 C C . ILE A 1 84 ? 17.185 -4.664 -24.529 1.00 89.69 84 ILE A C 1
ATOM 669 O O . ILE A 1 84 ? 17.670 -4.127 -25.530 1.00 89.69 84 ILE A O 1
ATOM 673 N N . LYS A 1 85 ? 15.888 -4.950 -24.427 1.00 89.38 85 LYS A N 1
ATOM 674 C CA . LYS A 1 85 ? 14.903 -4.625 -25.454 1.00 89.38 85 LYS A CA 1
ATOM 675 C C . LYS A 1 85 ? 13.893 -3.654 -24.858 1.00 89.38 85 LYS A C 1
ATOM 677 O O . LYS A 1 85 ? 13.147 -4.042 -23.980 1.00 89.38 85 LYS A O 1
ATOM 682 N N . LEU A 1 86 ? 13.857 -2.434 -25.385 1.00 85.31 86 LEU A N 1
ATOM 683 C CA . LEU A 1 86 ? 12.849 -1.440 -25.027 1.00 85.31 86 LEU A CA 1
ATOM 684 C C . LEU A 1 86 ? 11.692 -1.510 -26.026 1.00 85.31 86 LEU A C 1
ATOM 686 O O . LEU A 1 86 ? 11.876 -1.395 -27.247 1.00 85.31 86 LEU A O 1
ATOM 690 N N . THR A 1 87 ? 10.497 -1.746 -25.513 1.00 83.62 87 THR A N 1
ATOM 691 C CA . THR A 1 87 ? 9.242 -1.873 -26.250 1.00 83.62 87 THR A CA 1
ATOM 692 C C . THR A 1 87 ? 8.217 -0.884 -25.710 1.00 83.62 87 THR A C 1
ATOM 694 O O . THR A 1 87 ? 8.560 -0.018 -24.923 1.00 83.62 87 THR A O 1
ATOM 697 N N . LEU A 1 88 ? 6.972 -0.950 -26.187 1.00 73.25 88 LEU A N 1
ATOM 698 C CA . LEU A 1 88 ? 5.905 -0.126 -25.615 1.00 73.25 88 LEU A CA 1
ATOM 699 C C . LEU A 1 88 ? 5.539 -0.554 -24.185 1.00 73.25 88 LEU A C 1
ATOM 701 O O . LEU A 1 88 ? 4.913 0.235 -23.500 1.00 73.25 88 LEU A O 1
ATOM 705 N N . ALA A 1 89 ? 5.933 -1.753 -23.740 1.00 67.44 89 ALA A N 1
ATOM 706 C CA . ALA A 1 89 ? 5.705 -2.196 -22.364 1.00 67.44 89 ALA A CA 1
ATOM 707 C C . ALA A 1 89 ? 6.520 -1.374 -21.352 1.00 67.44 89 ALA A C 1
ATOM 709 O O . ALA A 1 89 ? 6.068 -1.123 -20.247 1.00 67.44 89 ALA A O 1
ATOM 710 N N . GLU A 1 90 ? 7.706 -0.907 -21.747 1.00 79.50 90 GLU A N 1
ATOM 711 C CA . GLU A 1 90 ? 8.558 -0.078 -20.896 1.00 79.50 90 GLU A CA 1
ATOM 712 C C . GLU A 1 90 ? 8.195 1.413 -20.966 1.00 79.50 90 GLU A C 1
ATOM 714 O O . GLU A 1 90 ? 8.842 2.209 -20.295 1.00 79.50 90 GLU A O 1
ATOM 719 N N . LEU A 1 91 ? 7.219 1.816 -21.790 1.00 75.81 91 LEU A N 1
ATOM 720 C CA . LEU A 1 91 ? 6.822 3.217 -21.953 1.00 75.81 91 LEU A CA 1
ATOM 721 C C . LEU A 1 91 ? 6.172 3.747 -20.667 1.00 75.81 91 LEU A C 1
ATOM 723 O O . LEU A 1 91 ? 5.135 3.257 -20.233 1.00 75.81 91 LEU A O 1
ATOM 727 N N . GLN A 1 92 ? 6.751 4.805 -20.115 1.00 68.69 92 GLN A N 1
ATOM 728 C CA . GLN A 1 92 ? 6.179 5.643 -19.073 1.00 68.69 92 GLN A CA 1
ATOM 729 C C . GLN A 1 92 ? 5.935 7.029 -19.659 1.00 68.69 92 GLN A C 1
ATOM 731 O O . GLN A 1 92 ? 6.880 7.696 -20.070 1.00 68.69 92 GLN A O 1
ATOM 736 N N . TRP A 1 93 ? 4.688 7.485 -19.695 1.00 55.56 93 TRP A N 1
ATOM 737 C CA . TRP A 1 93 ? 4.358 8.828 -20.170 1.00 55.56 93 TRP A CA 1
ATOM 738 C C . TRP A 1 93 ? 4.884 9.873 -19.171 1.00 55.56 93 TRP A C 1
ATOM 740 O O . TRP A 1 93 ? 4.388 9.913 -18.047 1.00 55.56 93 TRP A O 1
ATOM 750 N N . PRO A 1 94 ? 5.887 10.700 -19.526 1.00 47.41 94 PRO A N 1
ATOM 751 C CA . PRO A 1 94 ? 6.515 11.633 -18.593 1.00 47.41 94 PRO A CA 1
ATOM 752 C C . PRO A 1 94 ? 5.904 13.047 -18.642 1.00 47.41 94 PRO A C 1
ATOM 754 O O . PRO A 1 94 ? 6.486 13.979 -18.089 1.00 47.41 94 PRO A O 1
ATOM 757 N N . ASP A 1 95 ? 4.762 13.241 -19.307 1.00 43.00 95 ASP A N 1
ATOM 758 C CA . ASP A 1 95 ? 4.139 14.559 -19.451 1.00 43.00 95 ASP A CA 1
ATOM 759 C C . ASP A 1 95 ? 3.071 14.807 -18.367 1.00 43.00 95 ASP A C 1
ATOM 761 O O . ASP A 1 95 ? 1.910 14.435 -18.523 1.00 43.00 95 ASP A O 1
ATOM 765 N N . GLY A 1 96 ? 3.442 15.537 -17.308 1.00 53.53 96 GLY A N 1
ATOM 766 C CA . GLY A 1 96 ? 2.497 16.206 -16.400 1.00 53.53 96 GLY A CA 1
ATOM 767 C C . GLY A 1 96 ? 2.240 15.512 -15.061 1.00 53.53 96 GLY A C 1
ATOM 768 O O . GLY A 1 96 ? 3.016 14.661 -14.644 1.00 53.53 96 GLY A O 1
ATOM 769 N N . ASP A 1 97 ? 1.162 15.949 -14.397 1.00 61.28 97 ASP A N 1
ATOM 770 C CA . ASP A 1 97 ? 0.627 15.518 -13.091 1.00 61.28 97 ASP A CA 1
ATOM 771 C C . ASP A 1 97 ? 0.179 14.031 -13.088 1.00 61.28 97 ASP A C 1
ATOM 773 O O . ASP A 1 97 ? -0.927 13.718 -12.659 1.00 61.28 97 ASP A O 1
ATOM 777 N N . GLN A 1 98 ? 0.973 13.123 -13.666 1.00 72.38 98 GLN A N 1
ATOM 77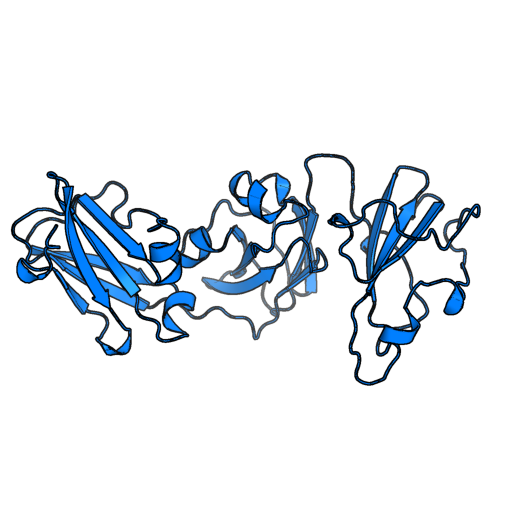8 C CA . GLN A 1 98 ? 0.641 11.714 -13.891 1.00 72.38 98 GLN A CA 1
ATOM 779 C C . GLN A 1 98 ? 1.746 10.798 -13.364 1.00 72.38 98 GLN A C 1
ATOM 781 O O . GLN A 1 98 ? 2.933 11.037 -13.589 1.00 72.38 98 GLN A O 1
ATOM 786 N N . PHE A 1 99 ? 1.352 9.713 -12.704 1.00 78.50 99 PHE A N 1
ATOM 787 C CA . PHE A 1 99 ? 2.251 8.689 -12.184 1.00 78.50 99 PHE A CA 1
ATOM 788 C C . PHE A 1 99 ? 1.659 7.312 -12.471 1.00 78.50 99 PHE A C 1
ATOM 790 O O . PHE A 1 99 ? 0.818 6.816 -11.728 1.00 78.50 99 PHE A O 1
ATOM 797 N N . TYR A 1 100 ? 2.087 6.676 -13.560 1.00 80.25 100 TYR A N 1
ATOM 798 C CA . TYR A 1 100 ? 1.532 5.385 -13.957 1.00 80.25 100 TYR A CA 1
ATOM 799 C C . TYR A 1 100 ? 2.205 4.214 -13.239 1.00 80.25 100 TYR A C 1
ATOM 801 O O . TYR A 1 100 ? 3.426 4.099 -13.295 1.00 80.25 100 TYR A O 1
ATOM 809 N N . LEU A 1 101 ? 1.408 3.322 -12.649 1.00 84.88 101 LEU A N 1
ATOM 810 C CA . LEU A 1 101 ? 1.816 2.040 -12.072 1.00 84.88 101 LEU A CA 1
ATOM 811 C C . LEU A 1 101 ? 1.119 0.902 -12.829 1.00 84.88 101 LEU A C 1
ATOM 813 O O . LEU A 1 101 ? -0.104 0.908 -12.954 1.00 84.88 101 LEU A O 1
ATOM 817 N N . THR A 1 102 ? 1.874 -0.084 -13.315 1.00 82.12 102 THR A N 1
ATOM 818 C CA . THR A 1 102 ? 1.291 -1.317 -13.868 1.00 82.12 102 THR A CA 1
ATOM 819 C C . THR A 1 102 ? 1.134 -2.363 -12.769 1.00 82.12 102 THR A C 1
ATOM 821 O O . THR A 1 102 ? 2.066 -2.613 -12.008 1.00 82.12 102 THR A O 1
ATOM 824 N N . VAL A 1 103 ? -0.038 -2.984 -12.690 1.00 89.50 103 VAL A N 1
ATOM 825 C CA . VAL A 1 103 ? -0.361 -4.062 -11.754 1.00 89.50 103 VAL A CA 1
ATOM 826 C C . VAL A 1 103 ? -0.661 -5.327 -12.548 1.00 89.50 103 VAL A C 1
ATOM 828 O O . VAL A 1 103 ? -1.606 -5.354 -13.332 1.00 89.50 103 VAL A O 1
ATOM 831 N N . GLU A 1 104 ? 0.143 -6.364 -12.342 1.00 89.31 104 GLU A N 1
ATOM 832 C CA . GLU A 1 104 ? -0.018 -7.693 -12.931 1.00 89.31 104 GLU A CA 1
ATOM 833 C C . GLU A 1 104 ? -0.609 -8.660 -11.900 1.00 89.31 104 GLU A C 1
ATOM 835 O O . GLU A 1 104 ? -0.228 -8.674 -10.725 1.00 89.31 104 GLU A O 1
ATOM 840 N N . ASN A 1 105 ? -1.533 -9.502 -12.351 1.00 93.00 105 ASN A N 1
ATOM 841 C CA . ASN A 1 105 ? -2.155 -10.520 -11.524 1.00 93.00 105 ASN A CA 1
ATOM 842 C C . ASN A 1 105 ? -1.612 -11.915 -11.857 1.00 93.00 105 ASN A C 1
ATOM 844 O O . ASN A 1 105 ? -1.879 -12.451 -12.927 1.00 93.00 105 ASN A O 1
ATOM 848 N N . GLN A 1 106 ? -0.914 -12.537 -10.909 1.00 93.25 106 GLN A N 1
ATOM 849 C CA . GLN A 1 106 ? -0.469 -13.935 -10.971 1.00 93.25 106 GLN A CA 1
ATOM 850 C C . GLN A 1 106 ? -1.003 -14.754 -9.781 1.00 93.25 106 GLN A C 1
ATOM 852 O O . GLN A 1 106 ? -0.404 -15.743 -9.351 1.00 93.25 106 GLN A O 1
ATOM 857 N N . THR A 1 107 ? -2.145 -14.348 -9.222 1.00 92.38 107 THR A N 1
ATOM 858 C CA . THR A 1 107 ? -2.741 -14.986 -8.037 1.00 92.38 107 THR A CA 1
ATOM 859 C C . THR A 1 107 ? -3.477 -16.291 -8.355 1.00 92.38 107 THR A C 1
ATOM 861 O O . THR A 1 107 ? -3.809 -17.060 -7.449 1.00 92.38 107 THR A O 1
ATOM 864 N N . GLY A 1 108 ? -3.779 -16.560 -9.631 1.00 93.44 108 GLY A N 1
ATOM 865 C CA . GLY A 1 108 ? -4.675 -17.639 -10.042 1.00 93.44 108 GLY A CA 1
ATOM 866 C C . GLY A 1 108 ? -6.167 -17.329 -9.854 1.00 93.44 108 GLY A C 1
ATOM 867 O O . GLY A 1 108 ? -6.993 -18.210 -10.112 1.00 93.44 108 GLY A O 1
ATOM 868 N N . GLN A 1 109 ? -6.528 -16.127 -9.389 1.00 95.88 109 GLN A N 1
ATOM 869 C CA . GLN A 1 109 ? -7.903 -15.622 -9.257 1.00 95.88 109 GLN A CA 1
ATOM 870 C C . GLN A 1 109 ? -8.086 -14.346 -10.088 1.00 95.88 109 GLN A C 1
ATOM 872 O O . GLN A 1 109 ? -7.117 -13.782 -10.570 1.00 95.88 109 GLN A O 1
ATOM 877 N N . THR A 1 110 ? -9.321 -13.876 -10.270 1.00 97.19 110 THR A N 1
ATOM 878 C CA . THR A 1 110 ? -9.587 -12.539 -10.835 1.00 97.19 110 THR A CA 1
ATOM 879 C C . THR A 1 110 ? -9.597 -11.512 -9.708 1.00 97.19 110 THR A C 1
ATOM 881 O O . THR A 1 110 ? -10.303 -11.723 -8.720 1.00 97.19 110 THR A O 1
ATOM 884 N N . LEU A 1 111 ? -8.892 -10.394 -9.879 1.00 97.38 111 LEU A N 1
ATOM 885 C CA . LEU A 1 111 ? -8.945 -9.257 -8.957 1.00 97.38 111 LEU A CA 1
ATOM 886 C C . LEU A 1 111 ? -10.127 -8.349 -9.319 1.00 97.38 111 LEU A C 1
ATOM 888 O O . LEU A 1 111 ? -10.307 -7.989 -10.485 1.00 97.38 111 LEU A O 1
ATOM 892 N N . TRP A 1 112 ? -10.941 -8.033 -8.312 1.00 96.94 112 TRP A N 1
ATOM 893 C CA . TRP A 1 112 ? -12.183 -7.260 -8.417 1.00 96.94 112 TRP A CA 1
ATOM 894 C C . TRP A 1 112 ? -12.065 -5.843 -7.883 1.00 96.94 112 TRP A C 1
ATOM 896 O O . TRP A 1 112 ? -12.800 -4.976 -8.340 1.00 96.94 112 TRP A O 1
ATOM 906 N N . TYR A 1 113 ? -11.154 -5.617 -6.941 1.00 96.88 113 TYR A N 1
ATOM 907 C CA . TYR A 1 113 ? -10.886 -4.300 -6.383 1.00 96.88 113 TYR A CA 1
ATOM 908 C C . TYR A 1 113 ? -9.385 -4.069 -6.306 1.00 96.88 113 TYR A C 1
ATOM 910 O O . TYR A 1 113 ? -8.626 -5.011 -6.051 1.00 96.88 113 TYR A O 1
ATOM 918 N N . LEU A 1 114 ? -8.968 -2.822 -6.503 1.00 97.31 114 LEU A N 1
ATOM 919 C CA . LEU A 1 114 ? -7.579 -2.397 -6.375 1.00 97.31 114 LEU A CA 1
ATOM 920 C C . LEU A 1 114 ? -7.526 -1.051 -5.662 1.00 97.31 114 LEU A C 1
ATOM 922 O O . LEU A 1 114 ? -8.239 -0.120 -6.020 1.00 97.31 114 LEU A O 1
ATOM 926 N N . TYR A 1 115 ? -6.638 -0.933 -4.688 1.00 96.62 115 TYR A N 1
ATOM 927 C CA . TYR A 1 115 ? -6.445 0.273 -3.899 1.00 96.62 115 TYR A CA 1
ATOM 928 C C . TYR A 1 115 ? -4.961 0.602 -3.804 1.00 96.62 115 TYR A C 1
ATOM 930 O O . TYR A 1 115 ? -4.117 -0.293 -3.763 1.00 96.62 115 TYR A O 1
ATOM 938 N N . ALA A 1 116 ? -4.659 1.892 -3.724 1.00 96.25 116 ALA A N 1
ATOM 939 C CA . ALA A 1 116 ? -3.340 2.419 -3.413 1.00 96.25 116 ALA A CA 1
ATOM 940 C C . ALA A 1 116 ? -3.509 3.479 -2.328 1.00 96.25 116 ALA A C 1
ATOM 942 O O . ALA A 1 116 ? -4.322 4.397 -2.486 1.00 96.25 116 ALA A O 1
ATOM 943 N N . VAL A 1 117 ? -2.794 3.320 -1.218 1.00 95.19 117 VAL A N 1
ATOM 944 C CA . VAL A 1 117 ? -2.908 4.182 -0.037 1.00 95.19 117 VAL A CA 1
ATOM 945 C C . VAL A 1 117 ? -1.543 4.380 0.635 1.00 95.19 117 VAL A C 1
ATOM 947 O O . VAL A 1 117 ? -0.693 3.496 0.514 1.00 95.19 117 VAL A O 1
ATOM 950 N N . PRO A 1 118 ? -1.307 5.508 1.327 1.00 92.31 118 PRO A N 1
ATOM 951 C CA . PRO A 1 118 ? -0.115 5.677 2.156 1.00 92.31 118 PRO A CA 1
ATOM 952 C C . PRO A 1 118 ? -0.172 4.752 3.382 1.00 92.31 118 PRO A C 1
ATOM 954 O O . PRO A 1 118 ? -1.220 4.167 3.684 1.00 92.31 118 PRO A O 1
ATOM 957 N N . ASP A 1 119 ? 0.944 4.632 4.103 1.00 88.62 119 ASP A N 1
ATOM 958 C CA . ASP A 1 119 ? 1.064 3.750 5.276 1.00 88.62 119 ASP A CA 1
ATOM 959 C C . ASP A 1 119 ? -0.003 4.049 6.345 1.00 88.62 119 ASP A C 1
ATOM 961 O O . ASP A 1 119 ? -0.677 3.137 6.823 1.00 88.62 119 ASP A O 1
ATOM 965 N N . SER A 1 120 ? -0.261 5.328 6.631 1.00 85.19 120 SER A N 1
ATOM 966 C CA . SER A 1 120 ? -1.265 5.758 7.618 1.00 85.19 120 SER A CA 1
ATOM 967 C C . SER A 1 120 ? -2.663 5.191 7.333 1.00 85.19 120 SER A C 1
ATOM 969 O O . SER A 1 120 ? -3.269 4.545 8.187 1.00 85.19 120 SER A O 1
ATOM 971 N N . TYR A 1 121 ? -3.150 5.341 6.101 1.00 89.56 121 TYR A N 1
ATOM 972 C CA . TYR A 1 121 ? -4.448 4.813 5.665 1.00 89.56 121 TYR A CA 1
ATOM 973 C C . TYR A 1 121 ? -4.482 3.287 5.711 1.00 89.56 121 TYR A C 1
ATOM 975 O O . TYR A 1 121 ? -5.480 2.690 6.126 1.00 89.56 121 TYR A O 1
ATOM 983 N N . PHE A 1 122 ? -3.388 2.648 5.283 1.00 89.56 122 PHE A N 1
ATOM 984 C CA . PHE A 1 122 ? -3.290 1.200 5.325 1.00 89.56 122 PHE A CA 1
ATOM 985 C C . PHE A 1 122 ? -3.444 0.702 6.758 1.00 89.56 122 PHE A C 1
ATOM 987 O O . PHE A 1 122 ? -4.317 -0.127 7.001 1.00 89.56 122 PHE A O 1
ATOM 994 N N . LEU A 1 123 ? -2.672 1.227 7.713 1.00 85.56 123 LEU A N 1
ATOM 995 C CA . LEU A 1 123 ? -2.717 0.816 9.120 1.00 85.56 123 LEU A CA 1
ATOM 996 C C . LEU A 1 123 ? -4.095 1.024 9.765 1.00 85.56 123 LEU A C 1
ATOM 998 O O . LEU A 1 123 ? -4.524 0.194 10.569 1.00 85.56 123 LEU A O 1
ATOM 1002 N N . GLU A 1 124 ? -4.821 2.063 9.357 1.00 81.00 124 GLU A N 1
ATOM 1003 C CA . GLU A 1 124 ? -6.201 2.333 9.779 1.00 81.00 124 GLU A CA 1
ATOM 1004 C C . GLU A 1 124 ? -7.237 1.376 9.161 1.00 81.00 124 GLU A C 1
ATOM 1006 O O . GLU A 1 124 ? -8.389 1.331 9.595 1.00 81.00 124 GLU A O 1
ATOM 1011 N N . GLY A 1 125 ? -6.844 0.583 8.160 1.00 82.00 125 GLY A N 1
ATOM 1012 C CA . GLY A 1 125 ? -7.750 -0.284 7.408 1.00 82.00 125 GLY A CA 1
ATOM 1013 C C . GLY A 1 125 ? -8.691 0.498 6.490 1.00 82.00 125 GLY A C 1
ATOM 1014 O O . GLY A 1 125 ? -9.754 -0.008 6.122 1.00 82.00 125 GLY A O 1
ATOM 1015 N N . GLU A 1 126 ? -8.327 1.731 6.132 1.00 83.75 126 GLU A N 1
ATOM 1016 C CA . GLU A 1 126 ? -9.089 2.560 5.210 1.00 83.75 126 GLU A CA 1
ATOM 1017 C C . GLU A 1 126 ? -8.488 2.476 3.812 1.00 83.75 126 GLU A C 1
ATOM 1019 O O . GLU A 1 126 ? -7.423 3.008 3.506 1.00 83.75 126 GLU A O 1
ATOM 1024 N N . TYR A 1 127 ? -9.218 1.809 2.929 1.00 84.38 127 TYR A N 1
ATOM 1025 C CA . TYR A 1 127 ? -8.901 1.775 1.513 1.00 84.38 127 TYR A CA 1
ATOM 1026 C C . TYR A 1 127 ? -9.660 2.919 0.841 1.00 84.38 127 TYR A C 1
ATOM 1028 O O . TYR A 1 127 ? -10.843 3.120 1.114 1.00 84.38 127 TYR A O 1
ATOM 1036 N N . GLY A 1 128 ? -8.955 3.733 0.051 1.00 84.56 128 GLY A N 1
ATOM 1037 C CA . GLY A 1 128 ? -9.505 4.922 -0.599 1.00 84.56 128 GLY A CA 1
ATOM 1038 C C . GLY A 1 128 ? -10.547 4.595 -1.674 1.00 84.56 128 GLY A C 1
ATOM 1039 O O . GLY A 1 128 ? -11.468 3.804 -1.484 1.00 84.56 128 GLY A O 1
ATOM 1040 N N . SER A 1 129 ? -10.432 5.235 -2.835 1.00 89.12 129 SER A N 1
ATOM 1041 C CA . SER A 1 129 ? -11.299 4.876 -3.965 1.00 89.12 129 SER A CA 1
ATOM 1042 C C . SER A 1 129 ? -10.785 3.610 -4.642 1.00 89.12 129 SER A C 1
ATOM 1044 O O . SER A 1 129 ? -9.576 3.435 -4.775 1.00 89.12 129 SER A O 1
ATOM 1046 N N . ASP A 1 130 ? -11.706 2.747 -5.072 1.00 94.75 130 ASP A N 1
ATOM 1047 C CA . ASP A 1 130 ? -11.360 1.618 -5.933 1.00 94.75 130 ASP A CA 1
ATOM 1048 C C . ASP A 1 130 ? -10.846 2.133 -7.282 1.00 94.75 130 ASP A C 1
ATOM 1050 O O . ASP A 1 130 ? -11.464 2.996 -7.911 1.00 94.75 130 ASP A O 1
ATOM 1054 N N . LEU A 1 131 ? -9.697 1.607 -7.691 1.00 95.25 131 LEU A N 1
ATOM 1055 C CA . LEU A 1 131 ? -8.961 2.001 -8.884 1.00 95.25 131 LEU A CA 1
ATOM 1056 C C . LEU A 1 131 ? -9.394 1.217 -10.125 1.00 95.25 131 LEU A C 1
ATOM 1058 O O . LEU A 1 131 ? -9.014 1.606 -11.227 1.00 95.25 131 LEU A O 1
ATOM 1062 N N . LEU A 1 132 ? -10.174 0.140 -9.966 1.00 93.44 132 LEU A N 1
ATOM 1063 C CA . LEU A 1 132 ? -10.700 -0.629 -11.097 1.00 93.44 132 LEU A CA 1
ATOM 1064 C C . LEU A 1 132 ? -12.042 -0.087 -11.614 1.00 93.44 132 LEU A C 1
ATOM 1066 O O . LEU A 1 132 ? -12.294 -0.158 -12.815 1.00 93.44 132 LEU A O 1
ATOM 1070 N N . ASP A 1 133 ? -12.892 0.481 -10.751 1.00 86.75 133 ASP A N 1
ATOM 1071 C CA . ASP A 1 133 ? -14.256 0.948 -11.073 1.00 86.75 133 ASP A CA 1
ATOM 1072 C C . ASP A 1 133 ? -15.132 -0.164 -11.695 1.00 86.75 133 ASP A C 1
ATOM 1074 O O . ASP A 1 133 ? -15.838 -0.879 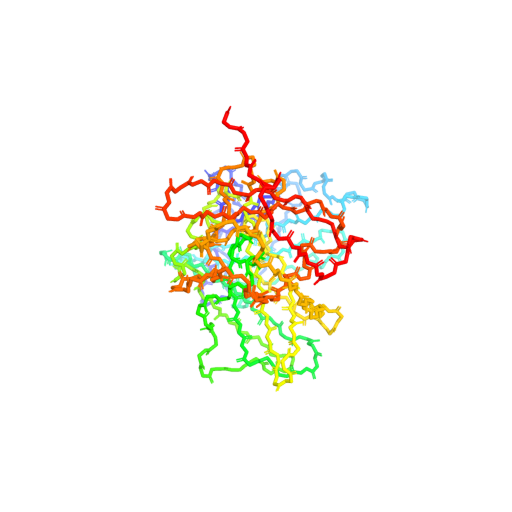-10.983 1.00 86.75 133 ASP A O 1
ATOM 1078 N N . TRP A 1 134 ? -15.092 -0.336 -13.022 1.00 88.31 134 TRP A N 1
ATOM 1079 C CA . TRP A 1 134 ? -15.794 -1.416 -13.741 1.00 88.31 134 TRP A CA 1
ATOM 1080 C C . TRP A 1 134 ? -14.860 -2.450 -14.372 1.00 88.31 134 TRP A C 1
ATOM 1082 O O . TRP A 1 134 ? -15.349 -3.438 -14.932 1.00 88.31 134 TRP A O 1
ATOM 1092 N N . ASP A 1 135 ? -13.554 -2.201 -14.339 1.00 93.12 135 ASP A N 1
ATOM 1093 C CA . ASP A 1 135 ? -12.543 -3.102 -14.865 1.00 93.12 135 ASP A CA 1
ATOM 1094 C C . ASP A 1 135 ? -12.261 -4.245 -13.879 1.00 93.12 135 ASP A C 1
ATOM 1096 O O . ASP A 1 135 ? -12.679 -4.240 -12.724 1.00 93.12 135 ASP A O 1
ATOM 1100 N N . LEU A 1 136 ? -11.585 -5.277 -14.374 1.00 96.25 136 LEU A N 1
ATOM 1101 C CA . LEU A 1 136 ? -11.149 -6.446 -13.616 1.00 96.25 136 LEU A CA 1
ATOM 1102 C C . LEU A 1 136 ? -9.754 -6.814 -14.114 1.00 96.25 136 LEU A C 1
ATOM 1104 O O . LEU A 1 136 ? -9.472 -6.649 -15.303 1.00 96.25 136 LEU A O 1
ATOM 1108 N N . ILE A 1 137 ? -8.914 -7.371 -13.244 1.00 95.38 137 ILE A N 1
ATOM 1109 C CA . ILE A 1 137 ? -7.625 -7.936 -13.663 1.00 95.38 137 ILE A CA 1
ATOM 1110 C C . ILE A 1 137 ? -7.756 -9.459 -13.616 1.00 95.38 137 ILE A C 1
ATOM 1112 O O . ILE A 1 137 ? -7.775 -10.059 -12.539 1.00 95.38 137 ILE A O 1
ATOM 1116 N N . GLU A 1 138 ? -7.927 -10.100 -14.775 1.00 95.44 138 GLU A N 1
ATOM 1117 C CA . GLU A 1 138 ? -7.960 -11.565 -14.867 1.00 95.44 138 GLU A CA 1
ATOM 1118 C C . GLU A 1 138 ? -6.590 -12.171 -14.512 1.00 95.44 138 GLU A C 1
ATOM 1120 O O . GLU A 1 138 ? -5.581 -11.473 -14.426 1.00 95.44 138 GLU A O 1
ATOM 1125 N N . ASP A 1 139 ? -6.550 -13.475 -14.243 1.00 92.81 139 ASP A N 1
ATOM 1126 C CA . ASP A 1 139 ? -5.280 -14.159 -13.989 1.00 92.81 139 ASP A CA 1
ATOM 1127 C C . ASP A 1 139 ? -4.370 -14.090 -15.225 1.00 92.81 139 ASP A C 1
ATOM 1129 O O . ASP A 1 139 ? -4.809 -14.360 -16.344 1.00 92.81 139 ASP A O 1
ATOM 1133 N N . SER A 1 140 ? -3.092 -13.790 -15.000 1.00 83.38 140 SER A N 1
ATOM 1134 C CA . SER A 1 140 ? -2.071 -13.508 -16.017 1.00 83.38 140 SER A CA 1
ATOM 1135 C C . SER A 1 140 ? -2.310 -12.251 -16.873 1.00 83.38 140 SER A C 1
ATOM 1137 O O . SER A 1 140 ? -1.616 -12.087 -17.879 1.00 83.38 140 SER A O 1
ATOM 1139 N N . ASP A 1 141 ? -3.257 -11.383 -16.499 1.00 87.19 141 ASP A N 1
ATOM 1140 C CA . ASP A 1 141 ? -3.462 -10.070 -17.123 1.00 87.19 141 ASP A CA 1
ATOM 1141 C C . ASP A 1 141 ? -2.823 -8.942 -16.287 1.00 87.19 141 ASP A C 1
ATOM 1143 O O . ASP A 1 141 ? -2.473 -9.108 -15.115 1.00 87.19 141 ASP A O 1
ATOM 1147 N N . GLU A 1 142 ? -2.686 -7.770 -16.911 1.00 83.06 142 GLU A N 1
ATOM 1148 C CA . GLU A 1 142 ? -2.138 -6.552 -16.310 1.00 83.06 142 GLU A CA 1
ATOM 1149 C C . GLU A 1 142 ? -3.050 -5.342 -16.566 1.00 83.06 142 GLU A C 1
ATOM 1151 O O . GLU A 1 142 ? -3.741 -5.266 -17.587 1.00 83.06 142 GLU A O 1
ATOM 1156 N N . LEU A 1 143 ? -3.019 -4.369 -15.655 1.00 86.50 143 LEU A N 1
ATOM 1157 C CA . LEU A 1 143 ? -3.679 -3.073 -15.804 1.00 86.50 143 LEU A CA 1
ATOM 1158 C C . LEU A 1 143 ? -2.739 -1.943 -15.382 1.00 86.50 143 LEU A C 1
ATOM 1160 O O . LEU A 1 143 ? -2.059 -2.038 -14.365 1.00 86.50 143 LEU A O 1
ATOM 1164 N N . THR A 1 144 ? -2.738 -0.843 -16.131 1.00 82.12 144 THR A N 1
ATOM 1165 C CA . THR A 1 144 ? -2.008 0.376 -15.763 1.00 82.12 144 THR A CA 1
ATOM 1166 C C . THR A 1 144 ? -2.955 1.402 -15.146 1.00 82.12 144 THR A C 1
ATOM 1168 O O . THR A 1 144 ? -3.954 1.772 -15.761 1.00 82.12 144 THR A O 1
ATOM 1171 N N . ILE A 1 145 ? -2.606 1.890 -13.957 1.00 87.69 145 ILE A N 1
ATOM 1172 C CA . ILE A 1 145 ? -3.338 2.904 -13.186 1.00 87.69 145 ILE A CA 1
ATOM 1173 C C . ILE A 1 145 ? -2.499 4.176 -13.031 1.00 87.69 145 ILE A C 1
ATOM 1175 O O . ILE A 1 145 ? -1.277 4.110 -13.093 1.00 87.69 145 ILE A O 1
ATOM 1179 N N . ASP A 1 146 ? -3.140 5.328 -12.828 1.00 85.94 146 ASP A N 1
ATOM 1180 C CA . ASP A 1 146 ? -2.478 6.625 -12.620 1.00 85.94 146 ASP A CA 1
ATOM 1181 C C . ASP A 1 146 ? -2.613 7.063 -11.151 1.00 85.94 146 ASP A C 1
ATOM 1183 O O . ASP A 1 146 ? -3.668 7.532 -10.725 1.00 85.94 146 ASP A O 1
ATOM 1187 N N . LEU A 1 147 ? -1.546 6.887 -10.370 1.00 89.38 147 LEU A N 1
ATOM 1188 C CA . LEU A 1 147 ? -1.498 7.196 -8.940 1.00 89.38 147 LEU A CA 1
ATOM 1189 C C . LEU A 1 147 ? -1.549 8.696 -8.646 1.00 89.38 147 LEU A C 1
ATOM 1191 O O . LEU A 1 147 ? -1.996 9.073 -7.569 1.00 89.38 147 LEU A O 1
ATOM 1195 N N . ALA A 1 148 ? -1.149 9.558 -9.583 1.00 85.38 148 ALA A N 1
ATOM 1196 C CA . ALA A 1 148 ? -1.170 11.006 -9.360 1.00 85.38 148 ALA A CA 1
ATOM 1197 C C . ALA A 1 148 ? -2.597 11.587 -9.313 1.00 85.38 148 ALA A C 1
ATOM 1199 O O . ALA A 1 148 ? -2.797 12.738 -8.940 1.00 85.38 148 ALA A O 1
ATOM 1200 N N . GLN A 1 149 ? -3.613 10.790 -9.659 1.00 86.56 149 GLN A N 1
ATOM 1201 C CA . GLN A 1 149 ? -5.022 11.158 -9.486 1.00 86.56 149 GLN A CA 1
ATOM 1202 C C . GLN A 1 149 ? -5.479 11.066 -8.022 1.00 86.56 149 GLN A C 1
ATOM 1204 O O . GLN A 1 149 ? -6.578 11.513 -7.685 1.00 86.56 149 GLN A O 1
ATOM 1209 N N . LEU A 1 150 ? -4.657 10.473 -7.155 1.00 91.06 150 LEU A N 1
ATOM 1210 C CA . LEU A 1 150 ? -4.931 10.277 -5.742 1.00 91.06 150 LEU A CA 1
ATOM 1211 C C . LEU A 1 150 ? -4.200 11.363 -4.950 1.00 91.06 150 LEU A C 1
ATOM 1213 O O . LEU A 1 150 ? -3.057 11.172 -4.555 1.00 91.06 150 LEU A O 1
ATOM 1217 N N . GLU A 1 151 ? -4.872 12.492 -4.696 1.00 89.12 151 GLU A N 1
ATOM 1218 C CA . GLU A 1 151 ? -4.284 13.669 -4.014 1.00 89.12 151 GLU A CA 1
ATOM 1219 C C . GLU A 1 151 ? -3.604 13.319 -2.674 1.00 89.12 151 GLU A C 1
ATOM 1221 O O . GLU A 1 151 ? -2.649 13.962 -2.254 1.00 89.12 151 GLU A O 1
ATOM 1226 N N . TYR A 1 152 ? -4.076 12.272 -1.993 1.00 90.06 152 TYR A N 1
ATOM 1227 C CA . TYR A 1 152 ? -3.497 11.797 -0.735 1.00 90.06 152 TYR A CA 1
ATOM 1228 C C . TYR A 1 152 ? -2.166 11.032 -0.898 1.00 90.06 152 TYR A C 1
ATOM 1230 O O . TYR A 1 152 ? -1.607 10.600 0.104 1.00 90.06 152 TYR A O 1
ATOM 1238 N N . LEU A 1 153 ? -1.670 10.837 -2.125 1.00 91.44 153 LEU A N 1
ATOM 1239 C CA . LEU A 1 153 ? -0.357 10.252 -2.427 1.00 91.44 153 LEU A CA 1
ATOM 1240 C C . LEU A 1 153 ? 0.678 11.302 -2.863 1.00 91.44 153 LEU A C 1
ATOM 1242 O O . LEU A 1 153 ? 1.817 10.936 -3.142 1.00 91.44 153 LEU A O 1
ATOM 1246 N N . ASP A 1 154 ? 0.329 12.593 -2.907 1.00 86.50 154 ASP A N 1
ATOM 1247 C CA . ASP A 1 154 ? 1.229 13.661 -3.372 1.00 86.50 154 ASP A CA 1
ATOM 1248 C C . ASP A 1 154 ? 2.575 13.690 -2.624 1.00 86.50 154 ASP A C 1
ATOM 1250 O O . ASP A 1 154 ? 3.600 14.044 -3.208 1.00 86.50 154 ASP A O 1
ATOM 1254 N N . GLU A 1 155 ? 2.596 13.332 -1.338 1.00 84.69 155 GLU A N 1
ATOM 1255 C CA . GLU A 1 155 ? 3.826 13.253 -0.537 1.00 84.69 155 GLU A CA 1
ATOM 1256 C C . GLU A 1 155 ? 4.665 12.025 -0.914 1.00 84.69 155 GLU A C 1
ATOM 1258 O O . GLU A 1 155 ? 5.844 12.173 -1.242 1.00 84.69 155 GLU A O 1
ATOM 1263 N N . ALA A 1 156 ? 4.058 10.839 -1.002 1.00 85.75 156 ALA A N 1
ATOM 1264 C CA . ALA A 1 156 ? 4.736 9.610 -1.420 1.00 85.75 156 ALA A CA 1
ATOM 1265 C C . ALA A 1 156 ? 5.293 9.665 -2.855 1.00 85.75 156 ALA A C 1
ATOM 1267 O O . ALA A 1 156 ? 6.312 9.045 -3.163 1.00 85.75 156 ALA A O 1
ATOM 1268 N N . LEU A 1 157 ? 4.654 10.426 -3.749 1.00 83.12 157 LEU A N 1
ATOM 1269 C CA . LEU A 1 157 ? 5.062 10.549 -5.153 1.00 83.12 157 LEU A CA 1
ATOM 1270 C C . LEU A 1 157 ? 6.146 11.617 -5.399 1.00 83.12 157 LEU A C 1
ATOM 1272 O O . LEU A 1 157 ? 6.657 11.718 -6.519 1.00 83.12 157 LEU A O 1
ATOM 1276 N N . GLN A 1 158 ? 6.524 12.416 -4.393 1.00 76.44 158 GLN A N 1
ATOM 1277 C CA . GLN A 1 158 ? 7.618 13.386 -4.529 1.00 76.44 158 GLN A CA 1
ATOM 1278 C C . GLN A 1 158 ? 8.954 12.676 -4.743 1.00 76.44 158 GLN A C 1
ATOM 1280 O O . GLN A 1 158 ? 9.241 11.681 -4.093 1.00 76.44 158 GLN A O 1
ATOM 1285 N N . GLY A 1 159 ? 9.799 13.208 -5.634 1.00 64.25 159 GLY A N 1
ATOM 1286 C CA . GLY A 1 159 ? 11.044 12.557 -6.072 1.00 64.25 159 GLY A CA 1
ATOM 1287 C C . GLY A 1 159 ? 12.121 12.348 -4.998 1.00 64.25 159 GLY A C 1
ATOM 1288 O O . GLY A 1 159 ? 13.120 11.693 -5.280 1.00 64.25 159 GLY A O 1
ATOM 1289 N N . ASP A 1 160 ? 11.953 12.906 -3.799 1.00 66.62 160 ASP A N 1
ATOM 1290 C CA . ASP A 1 160 ? 12.821 12.721 -2.630 1.00 66.62 160 ASP A CA 1
ATOM 1291 C C . ASP A 1 160 ? 12.136 12.005 -1.452 1.00 66.62 160 ASP A C 1
ATOM 1293 O O . ASP A 1 160 ? 12.757 11.852 -0.399 1.00 66.62 160 ASP A O 1
ATOM 1297 N N . SER A 1 161 ? 10.893 11.544 -1.627 1.00 75.19 161 SER A N 1
ATOM 1298 C CA . SER A 1 161 ? 10.147 10.814 -0.600 1.00 75.19 161 SER A CA 1
ATOM 1299 C C . SER A 1 161 ? 10.624 9.365 -0.464 1.00 75.19 161 SER A C 1
ATOM 1301 O O . SER A 1 161 ? 10.883 8.678 -1.461 1.00 75.19 161 SER A O 1
ATOM 1303 N N . ASP A 1 162 ? 10.731 8.896 0.778 1.00 79.88 162 ASP A N 1
ATOM 1304 C CA . ASP A 1 162 ? 10.944 7.495 1.149 1.00 79.88 162 ASP A CA 1
ATOM 1305 C C . ASP A 1 162 ? 9.656 6.800 1.624 1.00 79.88 162 ASP A C 1
ATOM 1307 O O . ASP A 1 162 ? 9.699 5.635 2.029 1.00 79.88 162 ASP A O 1
ATOM 1311 N N . GLU A 1 163 ? 8.516 7.486 1.534 1.00 85.75 163 GLU A N 1
ATOM 1312 C CA . GLU A 1 163 ? 7.224 6.970 1.966 1.00 85.75 163 GLU A CA 1
ATOM 1313 C C . GLU A 1 163 ? 6.736 5.827 1.051 1.00 85.75 163 GLU A C 1
ATOM 1315 O O . GLU A 1 163 ? 6.727 5.963 -0.181 1.00 85.75 163 GLU A O 1
ATOM 1320 N N . PRO A 1 164 ? 6.328 4.682 1.625 1.00 92.50 164 PRO A N 1
ATOM 1321 C CA . PRO A 1 164 ? 5.755 3.588 0.860 1.00 92.50 164 PRO A CA 1
ATOM 1322 C C . PRO A 1 164 ? 4.301 3.857 0.456 1.00 92.50 164 PRO A C 1
ATOM 1324 O O . PRO A 1 164 ? 3.517 4.459 1.186 1.00 92.50 164 PRO A O 1
ATOM 1327 N N . ILE A 1 165 ? 3.906 3.274 -0.672 1.00 94.81 165 ILE A N 1
ATOM 1328 C CA . ILE A 1 165 ? 2.513 3.130 -1.087 1.00 94.81 165 ILE A CA 1
ATOM 1329 C C . ILE A 1 165 ? 2.111 1.666 -0.917 1.00 94.81 165 ILE A C 1
ATOM 1331 O O . ILE A 1 165 ? 2.744 0.755 -1.453 1.00 94.81 165 ILE A O 1
ATOM 1335 N N . HIS A 1 166 ? 1.028 1.430 -0.188 1.00 95.50 166 HIS A N 1
ATOM 1336 C CA . HIS A 1 166 ? 0.443 0.113 0.005 1.00 95.50 166 HIS A CA 1
ATOM 1337 C C . HIS A 1 166 ? -0.560 -0.147 -1.113 1.00 95.50 166 HIS A C 1
ATOM 1339 O O . HIS A 1 166 ? -1.591 0.523 -1.207 1.00 95.50 166 HIS A O 1
ATOM 1345 N N . ILE A 1 167 ? -0.252 -1.131 -1.955 1.00 96.12 167 ILE A N 1
ATOM 1346 C CA . ILE A 1 167 ? -1.135 -1.604 -3.017 1.00 96.12 167 ILE A CA 1
ATOM 1347 C C . ILE A 1 167 ? -1.894 -2.812 -2.483 1.00 96.12 167 ILE A C 1
ATOM 1349 O O . ILE A 1 167 ? -1.289 -3.807 -2.075 1.00 96.12 167 ILE A O 1
ATOM 1353 N N . VAL A 1 168 ? -3.219 -2.718 -2.466 1.00 95.44 168 VAL A N 1
ATOM 1354 C CA . VAL A 1 168 ? -4.109 -3.757 -1.941 1.00 95.44 168 VAL A CA 1
ATOM 1355 C C . VAL A 1 168 ? -5.062 -4.185 -3.042 1.00 95.44 168 VAL A C 1
ATOM 1357 O O . VAL A 1 168 ? -5.748 -3.344 -3.616 1.00 95.44 168 VAL A O 1
ATOM 1360 N N . ALA A 1 169 ? -5.126 -5.480 -3.326 1.00 95.81 169 ALA A N 1
ATOM 1361 C CA . ALA A 1 169 ? -6.084 -6.044 -4.267 1.00 95.81 169 ALA A CA 1
ATOM 1362 C C . ALA A 1 169 ? -7.014 -7.036 -3.569 1.00 95.81 169 ALA A C 1
ATOM 1364 O O . ALA A 1 169 ? -6.619 -7.672 -2.594 1.00 95.81 169 ALA A O 1
ATOM 1365 N N . ILE A 1 170 ? -8.246 -7.170 -4.057 1.00 95.19 170 ILE A N 1
ATOM 1366 C CA . ILE A 1 170 ? -9.245 -8.076 -3.474 1.00 95.19 170 ILE A CA 1
ATOM 1367 C C . ILE A 1 170 ? -9.882 -8.917 -4.579 1.00 95.19 170 ILE A C 1
ATOM 1369 O O . ILE A 1 170 ? -10.258 -8.381 -5.625 1.00 95.19 170 ILE A O 1
ATOM 1373 N N . ASP A 1 171 ? -10.001 -10.228 -4.366 1.00 95.56 171 ASP A N 1
ATOM 1374 C CA . ASP A 1 171 ? -10.689 -11.137 -5.290 1.00 95.56 171 ASP A CA 1
ATOM 1375 C C . ASP A 1 171 ? -12.214 -11.213 -5.046 1.00 95.56 171 ASP A C 1
ATOM 1377 O O . ASP A 1 171 ? -12.779 -10.568 -4.166 1.00 95.56 171 ASP A O 1
ATOM 1381 N N . ALA A 1 172 ? -12.913 -12.040 -5.829 1.00 93.81 172 ALA A N 1
ATOM 1382 C CA . ALA A 1 172 ? -14.362 -12.242 -5.694 1.00 93.81 172 ALA A CA 1
ATOM 1383 C C . ALA A 1 172 ? -14.806 -12.926 -4.383 1.00 93.81 172 ALA A C 1
ATOM 1385 O O . ALA A 1 172 ? -16.008 -13.019 -4.123 1.00 93.81 172 ALA A O 1
ATOM 1386 N N . ASN A 1 173 ? -13.868 -13.494 -3.622 1.00 92.19 173 ASN A N 1
ATOM 1387 C CA . ASN A 1 173 ? -14.100 -14.203 -2.366 1.00 92.19 173 ASN A CA 1
ATOM 1388 C C . ASN A 1 173 ? -13.628 -13.387 -1.151 1.00 92.19 173 ASN A C 1
ATOM 1390 O O . ASN A 1 173 ? -13.485 -13.969 -0.076 1.00 92.19 173 ASN A O 1
ATOM 1394 N N . ASP A 1 174 ? -13.386 -12.084 -1.328 1.00 89.56 174 ASP A N 1
ATOM 1395 C CA . ASP A 1 174 ? -12.868 -11.164 -0.312 1.00 89.56 174 ASP A CA 1
ATOM 1396 C C . ASP A 1 174 ? -11.444 -11.510 0.185 1.00 89.56 174 ASP A C 1
ATOM 1398 O O . ASP A 1 174 ? -11.023 -11.060 1.250 1.00 89.56 174 ASP A O 1
ATOM 1402 N N . VAL A 1 175 ? -10.666 -12.282 -0.588 1.00 90.69 175 VAL A N 1
ATOM 1403 C CA . VAL A 1 175 ? -9.248 -12.534 -0.289 1.00 90.69 175 VAL A CA 1
ATOM 1404 C C . VAL A 1 175 ? -8.448 -11.281 -0.617 1.00 90.69 175 VAL A C 1
ATOM 1406 O O . VAL A 1 175 ? -8.439 -10.833 -1.764 1.00 90.69 175 VAL A O 1
ATOM 1409 N N . LEU A 1 176 ? -7.761 -10.736 0.389 1.00 91.69 176 LEU A N 1
ATOM 1410 C CA . LEU A 1 176 ? -6.897 -9.570 0.243 1.00 91.69 176 LEU A CA 1
ATOM 1411 C C . LEU A 1 176 ? -5.479 -9.986 -0.144 1.00 91.69 176 LEU A C 1
ATOM 1413 O O . LEU A 1 176 ? -4.902 -10.885 0.458 1.00 91.69 176 LEU A O 1
ATOM 1417 N N . TYR A 1 177 ? -4.896 -9.269 -1.093 1.00 93.69 177 TYR A N 1
ATOM 1418 C CA . TYR A 1 177 ? -3.495 -9.357 -1.484 1.00 93.69 177 TYR A CA 1
ATOM 1419 C C . TYR A 1 177 ? -2.833 -8.010 -1.221 1.00 93.69 177 TYR A C 1
ATOM 1421 O O . TYR A 1 177 ? -3.444 -6.968 -1.465 1.00 93.69 177 TYR A O 1
ATOM 1429 N N . HIS A 1 178 ? -1.598 -8.009 -0.721 1.00 93.56 178 HIS A N 1
ATOM 1430 C CA . HIS A 1 178 ? -0.913 -6.776 -0.320 1.00 93.56 178 HIS A CA 1
ATOM 1431 C C . HIS A 1 178 ? 0.532 -6.720 -0.815 1.00 93.56 178 HIS A C 1
ATOM 1433 O O . HIS A 1 178 ? 1.285 -7.685 -0.712 1.00 93.56 178 HIS A O 1
ATOM 1439 N N . LYS A 1 179 ? 0.912 -5.546 -1.325 1.00 92.62 179 LYS A N 1
ATOM 1440 C CA . LYS A 1 179 ? 2.268 -5.188 -1.731 1.00 92.62 179 LYS A CA 1
ATOM 1441 C C . LYS A 1 179 ? 2.636 -3.811 -1.209 1.00 92.62 179 LYS A C 1
ATOM 1443 O O . LYS A 1 179 ? 1.803 -2.910 -1.149 1.00 92.62 179 LYS A O 1
ATOM 1448 N N . VAL A 1 180 ? 3.913 -3.648 -0.896 1.00 93.25 180 VAL A N 1
ATOM 1449 C CA . VAL A 1 180 ? 4.519 -2.348 -0.611 1.00 93.25 180 VAL A CA 1
ATOM 1450 C C . VAL A 1 180 ? 5.276 -1.909 -1.859 1.00 93.25 180 VAL A C 1
ATOM 1452 O O . VAL A 1 180 ? 6.040 -2.697 -2.414 1.00 93.25 180 VAL A O 1
ATOM 1455 N N . TYR A 1 181 ? 5.031 -0.681 -2.305 1.00 91.00 181 TYR A N 1
ATOM 1456 C CA . TYR A 1 181 ? 5.653 -0.066 -3.470 1.00 91.00 181 TYR A CA 1
ATOM 1457 C C . TYR A 1 181 ? 6.339 1.238 -3.063 1.00 91.00 181 TYR A C 1
ATOM 1459 O O . TYR A 1 181 ? 5.710 2.097 -2.452 1.00 91.00 181 TYR A O 1
ATOM 1467 N N . TYR A 1 182 ? 7.608 1.402 -3.426 1.00 86.50 182 TYR A N 1
ATOM 1468 C CA . TYR A 1 182 ? 8.386 2.616 -3.191 1.00 86.50 182 TYR A CA 1
ATOM 1469 C C . TYR A 1 182 ? 8.562 3.390 -4.508 1.00 86.50 182 TYR A C 1
ATOM 1471 O O . TYR A 1 182 ? 9.429 3.026 -5.309 1.00 86.50 182 TYR A O 1
ATOM 1479 N N . PRO A 1 183 ? 7.813 4.486 -4.745 1.00 79.94 183 PRO A N 1
ATOM 1480 C CA . PRO A 1 183 ? 7.811 5.231 -6.013 1.00 79.94 183 PRO A CA 1
ATOM 1481 C C . PRO A 1 183 ? 9.188 5.638 -6.538 1.00 79.94 183 PRO A C 1
ATOM 1483 O O . PRO A 1 183 ? 9.415 5.691 -7.748 1.00 79.94 183 PRO A O 1
ATOM 1486 N N . ASN A 1 184 ? 10.118 5.917 -5.624 1.00 72.31 184 ASN A N 1
ATOM 1487 C CA . ASN A 1 184 ? 11.458 6.390 -5.950 1.00 72.31 184 ASN A CA 1
ATOM 1488 C C . ASN A 1 184 ? 12.539 5.313 -5.862 1.00 72.31 184 ASN A C 1
ATOM 1490 O O . ASN A 1 184 ? 13.713 5.626 -6.025 1.00 72.31 184 ASN A O 1
ATOM 1494 N N . GLN A 1 185 ? 12.177 4.057 -5.612 1.00 69.44 185 GLN A N 1
ATOM 1495 C CA . GLN A 1 185 ? 13.142 2.957 -5.504 1.00 69.44 185 GLN A CA 1
ATOM 1496 C C . GLN A 1 185 ? 12.778 1.799 -6.434 1.00 69.44 185 GLN A C 1
ATOM 1498 O O . GLN A 1 185 ? 13.660 1.176 -7.026 1.00 69.44 185 GLN A O 1
ATOM 1503 N N . ASP A 1 186 ? 11.483 1.562 -6.615 1.00 72.00 186 ASP A N 1
ATOM 1504 C CA . ASP A 1 186 ? 10.952 0.433 -7.356 1.00 72.00 186 ASP A CA 1
ATOM 1505 C C . ASP A 1 186 ? 10.597 0.811 -8.799 1.00 72.00 186 ASP A C 1
ATOM 1507 O O . ASP A 1 186 ? 10.295 1.962 -9.135 1.00 72.00 186 ASP A O 1
ATOM 1511 N N . ILE A 1 187 ? 10.558 -0.192 -9.681 1.00 70.12 187 ILE A N 1
ATOM 1512 C CA . ILE A 1 187 ? 9.842 -0.033 -10.950 1.00 70.12 187 ILE A CA 1
ATOM 1513 C C . ILE A 1 187 ? 8.376 0.189 -10.685 1.00 70.12 187 ILE A C 1
ATOM 1515 O O . ILE A 1 187 ? 7.801 -0.471 -9.831 1.00 70.12 187 ILE A O 1
ATOM 1519 N N . ALA A 1 188 ? 7.759 1.019 -11.520 1.00 77.06 188 ALA A N 1
ATOM 1520 C CA . ALA A 1 188 ? 6.316 1.174 -11.580 1.00 77.06 188 ALA A CA 1
ATOM 1521 C C . ALA A 1 188 ? 5.627 -0.071 -12.185 1.00 77.06 188 ALA A C 1
ATOM 1523 O O . ALA A 1 188 ? 4.912 0.004 -13.183 1.00 77.06 188 ALA A O 1
ATOM 1524 N N . HIS A 1 189 ? 5.878 -1.226 -11.574 1.00 78.06 189 HIS A N 1
ATOM 1525 C CA . HIS A 1 189 ? 5.302 -2.518 -11.876 1.00 78.06 189 HIS A CA 1
ATOM 1526 C C . HIS A 1 189 ? 5.196 -3.345 -10.590 1.00 78.06 189 HIS A C 1
ATOM 1528 O O . HIS A 1 189 ? 6.206 -3.609 -9.936 1.00 78.06 189 HIS A O 1
ATOM 1534 N N . VAL A 1 190 ? 3.987 -3.774 -10.245 1.00 86.94 190 VAL A N 1
ATOM 1535 C CA . VAL A 1 190 ? 3.698 -4.630 -9.091 1.00 86.94 190 VAL A CA 1
ATOM 1536 C C . VAL A 1 190 ? 3.035 -5.908 -9.587 1.00 86.94 190 VAL A C 1
ATOM 1538 O O . VAL A 1 190 ? 2.092 -5.849 -10.365 1.00 86.94 190 VAL A O 1
ATOM 1541 N N . VAL A 1 191 ? 3.511 -7.061 -9.118 1.00 86.88 191 VAL A N 1
ATOM 1542 C CA . VAL A 1 191 ? 2.955 -8.380 -9.460 1.00 86.88 191 VAL A CA 1
ATOM 1543 C C . VAL A 1 191 ? 2.368 -8.998 -8.203 1.00 86.88 191 VAL A C 1
ATOM 1545 O O . VAL A 1 191 ? 3.115 -9.202 -7.250 1.00 86.88 191 VAL A O 1
ATOM 1548 N N . PHE A 1 192 ? 1.074 -9.305 -8.194 1.00 91.12 192 PHE A N 1
ATOM 1549 C CA . PHE A 1 192 ? 0.453 -10.051 -7.099 1.00 91.12 192 PHE A CA 1
ATOM 1550 C C . PHE A 1 192 ? 0.580 -11.556 -7.318 1.00 91.12 192 PHE A C 1
ATOM 1552 O O . PHE A 1 192 ? 0.067 -12.083 -8.306 1.00 91.12 192 PHE A O 1
ATOM 1559 N N . GLU A 1 193 ? 1.218 -12.251 -6.379 1.00 89.62 193 GLU A N 1
ATOM 1560 C CA . GLU A 1 193 ? 1.350 -13.712 -6.386 1.00 89.62 193 GLU A CA 1
ATOM 1561 C C . GLU A 1 193 ? 0.386 -14.371 -5.380 1.00 89.62 193 GLU A C 1
ATOM 1563 O O . GLU A 1 193 ? -0.091 -13.751 -4.427 1.00 89.62 193 GLU A O 1
ATOM 1568 N N . ALA A 1 194 ? 0.074 -15.656 -5.579 1.00 84.25 194 ALA A N 1
ATOM 1569 C CA . ALA A 1 194 ? -0.899 -16.381 -4.754 1.00 84.25 194 ALA A CA 1
ATOM 1570 C C . ALA A 1 194 ? -0.487 -16.497 -3.273 1.00 84.25 194 ALA A C 1
ATOM 1572 O O . ALA A 1 194 ? -1.338 -16.669 -2.402 1.00 84.25 194 ALA A O 1
ATOM 1573 N N . GLU A 1 195 ? 0.811 -16.439 -2.985 1.00 80.56 195 GLU A N 1
ATOM 1574 C CA . GLU A 1 195 ? 1.385 -16.511 -1.644 1.00 80.56 195 GLU A CA 1
ATOM 1575 C C . GLU A 1 195 ? 1.275 -15.197 -0.850 1.00 80.56 195 GLU A C 1
ATOM 1577 O O . GLU A 1 195 ? 1.573 -15.188 0.343 1.00 80.56 195 GLU A O 1
ATOM 1582 N N . GLU A 1 196 ? 0.830 -14.106 -1.475 1.00 73.00 196 GLU A N 1
ATOM 1583 C CA . GLU A 1 196 ? 0.863 -12.746 -0.910 1.00 73.00 196 GLU A CA 1
ATOM 1584 C C . GLU A 1 196 ? -0.470 -12.303 -0.313 1.00 73.00 196 GLU A C 1
ATOM 1586 O O . GLU A 1 196 ? -0.852 -11.131 -0.352 1.00 73.00 196 GLU A O 1
ATOM 1591 N N . VAL A 1 197 ? -1.189 -13.273 0.245 1.00 82.38 197 VAL A N 1
ATOM 1592 C CA . VAL A 1 197 ? -2.463 -13.042 0.911 1.00 82.38 197 VAL A CA 1
ATOM 1593 C C . VAL A 1 197 ? -2.221 -12.301 2.222 1.00 82.38 197 VAL A C 1
ATOM 1595 O O . VAL A 1 197 ? -1.484 -12.764 3.096 1.00 82.38 197 VAL A O 1
ATOM 1598 N N . LEU A 1 198 ? -2.882 -11.159 2.372 1.00 80.56 198 LEU A N 1
ATOM 1599 C CA . LEU A 1 198 ? -2.997 -10.471 3.642 1.00 80.56 198 LEU A CA 1
ATOM 1600 C C . LEU A 1 198 ? -4.031 -11.221 4.491 1.00 80.56 198 LEU A C 1
ATOM 1602 O O . LEU A 1 198 ? -5.187 -11.368 4.099 1.00 80.56 198 LEU A O 1
ATOM 1606 N N . GLU A 1 199 ? -3.598 -11.722 5.647 1.00 80.12 199 GLU A N 1
ATOM 1607 C CA . GLU A 1 199 ? -4.481 -12.387 6.614 1.00 80.12 199 GLU A CA 1
ATOM 1608 C C . GLU A 1 199 ? -5.647 -11.472 7.017 1.00 80.12 199 GLU A C 1
ATOM 1610 O O . GLU A 1 199 ? -5.509 -10.255 7.017 1.00 80.12 199 GLU A O 1
ATOM 1615 N N . GLU A 1 200 ? -6.796 -12.026 7.404 1.00 76.19 200 GLU A N 1
ATOM 1616 C CA . GLU A 1 200 ? -7.892 -11.195 7.911 1.00 76.19 200 GLU A CA 1
ATOM 1617 C C . GLU A 1 200 ? -7.547 -10.588 9.280 1.00 76.19 200 GLU A C 1
ATOM 1619 O O . GLU A 1 200 ? -6.976 -11.237 10.166 1.00 76.19 200 GLU A O 1
ATOM 1624 N N . GLY A 1 201 ? -7.944 -9.328 9.470 1.00 79.81 201 GLY A N 1
ATOM 1625 C CA . GLY A 1 201 ? -7.828 -8.653 10.756 1.00 79.81 201 GLY A CA 1
ATOM 1626 C C . GLY A 1 201 ? -8.679 -9.324 11.834 1.00 79.81 201 GLY A C 1
ATOM 1627 O O . GLY A 1 201 ? -9.723 -9.917 11.566 1.00 79.81 201 GLY A O 1
ATOM 1628 N N . GLN A 1 202 ? -8.252 -9.207 13.088 1.00 86.81 202 GLN A N 1
ATOM 1629 C CA . GLN A 1 202 ? -9.006 -9.721 14.233 1.00 86.81 202 GLN A CA 1
ATOM 1630 C C . GLN A 1 202 ? -9.772 -8.586 14.917 1.00 86.81 202 GLN A C 1
ATOM 1632 O O . GLN A 1 202 ? -9.308 -7.447 14.981 1.00 86.81 202 GLN A O 1
ATOM 1637 N N . SER A 1 203 ? -10.971 -8.887 15.417 1.00 92.50 203 SER A N 1
ATOM 1638 C CA . SER A 1 203 ? -11.814 -7.889 16.077 1.00 92.50 203 SER A CA 1
ATOM 1639 C C . SER A 1 203 ? -11.368 -7.638 17.516 1.00 92.50 203 SER A C 1
ATOM 1641 O O . SER A 1 203 ? -11.296 -8.570 18.318 1.00 92.50 203 SER A O 1
ATOM 1643 N N . LEU A 1 204 ? -11.134 -6.370 17.850 1.00 94.44 204 LEU A N 1
ATOM 1644 C CA . LEU A 1 204 ? -10.896 -5.896 19.209 1.00 94.44 204 LEU A CA 1
ATOM 1645 C C . LEU A 1 204 ? -12.189 -5.307 19.774 1.00 94.44 204 LEU A C 1
ATOM 1647 O O . LEU A 1 204 ? -12.756 -4.375 19.204 1.00 94.44 204 LEU A O 1
ATOM 1651 N N . SER A 1 205 ? -12.648 -5.848 20.902 1.00 96.56 205 SER A N 1
ATOM 1652 C CA . SER A 1 205 ? -13.809 -5.329 21.629 1.00 96.56 205 SER A CA 1
ATOM 1653 C C . SER A 1 205 ? -13.369 -4.484 22.820 1.00 96.56 205 SER A C 1
ATOM 1655 O O . SER A 1 205 ? -12.574 -4.923 23.652 1.00 96.56 205 SER A O 1
ATOM 1657 N N . LEU A 1 206 ? -13.912 -3.279 22.923 1.00 97.38 206 LEU A N 1
ATOM 1658 C CA . LEU A 1 206 ? -13.656 -2.334 23.997 1.00 97.38 206 LEU A CA 1
ATOM 1659 C C . LEU A 1 206 ? -14.948 -2.100 24.783 1.00 97.38 206 LEU A C 1
ATOM 1661 O O . LEU A 1 206 ? -15.988 -1.847 24.185 1.00 97.38 206 LEU A O 1
ATOM 1665 N N . TYR A 1 207 ? -14.877 -2.117 26.114 1.00 98.00 207 TYR A N 1
ATOM 1666 C CA . TYR A 1 207 ? -15.998 -1.792 27.004 1.00 98.00 207 TYR A CA 1
ATOM 1667 C C . TYR A 1 207 ? -15.790 -0.456 27.734 1.00 98.00 207 TYR A C 1
ATOM 1669 O O . TYR A 1 207 ? -14.737 -0.266 28.351 1.00 98.00 207 TYR A O 1
ATOM 1677 N N . ASN A 1 208 ? -16.776 0.450 27.686 1.00 97.75 208 ASN A N 1
ATOM 1678 C CA . ASN A 1 208 ? -16.696 1.755 28.351 1.00 97.75 208 ASN A CA 1
ATOM 1679 C C . ASN A 1 208 ? -17.187 1.655 29.807 1.00 97.75 208 ASN A C 1
ATOM 1681 O O . ASN A 1 208 ? -18.385 1.695 30.090 1.00 97.75 208 ASN A O 1
ATOM 1685 N N . ASP A 1 209 ? -16.252 1.547 30.747 1.00 97.62 209 ASP A N 1
ATOM 1686 C CA . ASP A 1 209 ? -16.465 1.678 32.195 1.00 97.62 209 ASP A CA 1
ATOM 1687 C C . ASP A 1 209 ? -15.917 3.010 32.752 1.00 97.62 209 ASP A C 1
ATOM 1689 O O . ASP A 1 209 ? -15.686 3.157 33.956 1.00 97.62 209 ASP A O 1
ATOM 1693 N N . THR A 1 210 ? -15.675 3.993 31.882 1.00 96.31 210 THR A N 1
ATOM 1694 C CA . THR A 1 210 ? -15.288 5.350 32.285 1.00 96.31 210 THR A CA 1
ATOM 1695 C C . THR A 1 210 ? -16.506 6.100 32.855 1.00 96.31 210 THR A C 1
ATOM 1697 O O . THR A 1 210 ? -17.653 5.653 32.717 1.00 96.31 210 THR A O 1
ATOM 1700 N N . PRO A 1 211 ? -16.314 7.239 33.548 1.0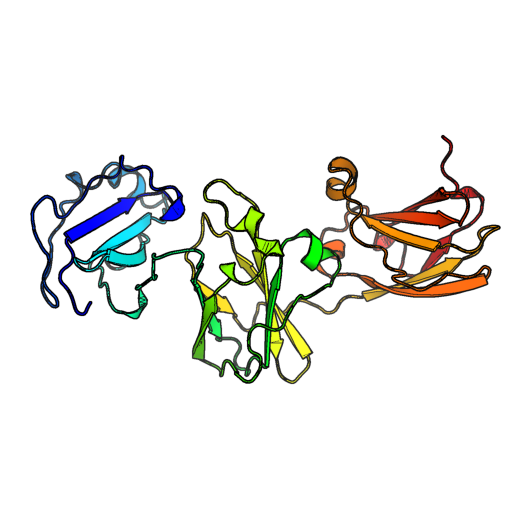0 95.69 211 PRO A N 1
ATOM 1701 C CA . PRO A 1 211 ? -17.433 8.019 34.070 1.00 95.69 211 PRO A CA 1
ATOM 1702 C C . PRO A 1 211 ? -18.164 8.862 33.006 1.00 95.69 211 PRO A C 1
ATOM 1704 O O . PRO A 1 211 ? -19.104 9.570 33.380 1.00 95.69 211 PRO A O 1
ATOM 1707 N N . ALA A 1 212 ? -17.751 8.823 31.732 1.00 95.88 212 ALA A N 1
ATOM 1708 C CA . ALA A 1 212 ? -18.263 9.688 30.671 1.00 95.88 212 ALA A CA 1
ATOM 1709 C C . ALA A 1 212 ? -18.429 8.958 29.326 1.00 95.88 212 ALA A C 1
ATOM 1711 O O . ALA A 1 212 ? -17.823 7.919 29.068 1.00 95.88 212 ALA A O 1
ATOM 1712 N N . ASP A 1 213 ? -19.277 9.513 28.463 1.00 97.44 213 ASP A N 1
ATOM 1713 C CA . ASP A 1 213 ? -19.364 9.063 27.076 1.00 97.44 213 ASP A CA 1
ATOM 1714 C C . ASP A 1 213 ? -18.105 9.515 26.328 1.00 97.44 213 ASP A C 1
ATOM 1716 O O . ASP A 1 213 ? -17.646 10.650 26.510 1.00 97.44 213 ASP A O 1
ATOM 1720 N N . LEU A 1 214 ? -17.566 8.641 25.482 1.00 97.75 214 LEU A N 1
ATOM 1721 C CA . LEU A 1 214 ? -16.346 8.897 24.722 1.00 97.75 214 LEU A CA 1
ATOM 1722 C C . LEU A 1 214 ? -16.717 9.316 23.298 1.00 97.75 214 LEU A C 1
ATOM 1724 O O . LEU A 1 214 ? -17.555 8.692 22.649 1.00 97.75 214 LEU A O 1
ATOM 1728 N N . TRP A 1 215 ? -16.136 10.424 22.856 1.00 96.88 215 TRP A N 1
ATOM 1729 C CA . TRP A 1 215 ? -16.452 11.106 21.601 1.00 96.88 215 TRP A CA 1
ATOM 1730 C C . TRP A 1 215 ? -15.418 10.848 20.517 1.00 96.88 215 TRP A C 1
ATOM 1732 O O . TRP A 1 215 ? -15.764 10.930 19.349 1.00 96.88 215 TRP A O 1
ATOM 1742 N N . PHE A 1 216 ? -14.188 10.516 20.905 1.00 96.88 216 PHE A N 1
ATOM 1743 C CA . PHE A 1 216 ? -13.134 10.134 19.976 1.00 96.88 216 PHE A CA 1
ATOM 1744 C C . PHE A 1 216 ? -12.391 8.914 20.506 1.00 96.88 216 PHE A C 1
ATOM 1746 O O . PHE A 1 216 ? -12.219 8.775 21.721 1.00 96.88 216 PHE A O 1
ATOM 1753 N N . LEU A 1 217 ? -11.936 8.056 19.600 1.00 96.44 217 LEU A N 1
ATOM 1754 C CA . LEU A 1 217 ? -11.076 6.915 19.880 1.00 96.44 217 LEU A CA 1
ATOM 1755 C C . LEU A 1 217 ? -10.023 6.786 18.780 1.00 96.44 217 LEU A C 1
ATOM 1757 O O . LEU A 1 217 ? -10.365 6.614 17.618 1.00 96.44 217 LEU A O 1
ATOM 1761 N N . TYR A 1 218 ? -8.755 6.758 19.159 1.00 94.88 218 TYR A N 1
ATOM 1762 C CA . TYR A 1 218 ? -7.628 6.601 18.247 1.00 94.88 218 TYR A CA 1
ATOM 1763 C C . TYR A 1 218 ? -6.837 5.346 18.600 1.00 94.88 218 TYR A C 1
ATOM 1765 O O . TYR A 1 218 ? -6.726 4.989 19.776 1.00 94.88 218 TYR A O 1
ATOM 1773 N N . LEU A 1 219 ? -6.274 4.692 17.585 1.00 93.31 219 LEU A N 1
ATOM 1774 C CA . LEU A 1 219 ? -5.328 3.590 17.729 1.00 93.31 219 LEU A CA 1
ATOM 1775 C C . LEU A 1 219 ? -4.027 3.987 17.035 1.00 93.31 219 LEU A C 1
ATOM 1777 O O . LEU A 1 219 ? -4.013 4.171 15.825 1.00 93.31 219 LEU A O 1
ATOM 1781 N N . ALA A 1 220 ? -2.940 4.071 17.795 1.00 92.31 220 ALA A N 1
ATOM 1782 C CA . ALA A 1 220 ? -1.651 4.530 17.298 1.00 92.31 220 ALA A CA 1
ATOM 1783 C C . ALA A 1 220 ? -0.527 3.538 17.619 1.00 92.31 220 ALA A C 1
ATOM 1785 O O . ALA A 1 220 ? -0.527 2.868 18.657 1.00 92.31 220 ALA A O 1
ATOM 1786 N N . THR A 1 221 ? 0.462 3.462 16.733 1.00 91.06 221 THR A N 1
ATOM 1787 C CA . THR A 1 221 ? 1.750 2.810 17.005 1.00 91.06 221 THR A CA 1
ATOM 1788 C C . THR A 1 221 ? 2.686 3.749 17.773 1.00 91.06 221 THR A C 1
ATOM 1790 O O . THR A 1 221 ? 2.476 4.960 17.838 1.00 91.06 221 THR A O 1
ATOM 1793 N N . ASP A 1 222 ? 3.783 3.212 18.310 1.00 90.88 222 ASP A N 1
ATOM 1794 C CA . ASP A 1 222 ? 4.865 4.014 18.905 1.00 90.88 222 ASP A CA 1
ATOM 1795 C C . ASP A 1 222 ? 5.455 5.064 17.939 1.00 90.88 222 ASP A C 1
ATOM 1797 O O . ASP A 1 222 ? 6.051 6.051 18.374 1.00 90.88 222 ASP A O 1
ATOM 1801 N N . GLU A 1 223 ? 5.402 4.813 16.631 1.00 87.94 223 GLU A N 1
ATOM 1802 C CA . GLU A 1 223 ? 5.911 5.720 15.599 1.00 87.94 223 GLU A CA 1
ATOM 1803 C C . GLU A 1 223 ? 4.930 6.859 15.330 1.00 87.94 223 GLU A C 1
ATOM 1805 O O . GLU A 1 223 ? 5.322 8.023 15.410 1.00 87.94 223 GLU A O 1
ATOM 1810 N N . MET A 1 224 ? 3.652 6.522 15.161 1.00 88.88 224 MET A N 1
ATOM 1811 C CA . MET A 1 224 ? 2.531 7.462 15.057 1.00 88.88 224 MET A CA 1
ATOM 1812 C C . MET A 1 224 ? 2.500 8.450 16.233 1.00 88.88 224 MET A C 1
ATOM 1814 O O . MET A 1 224 ? 2.486 9.666 16.044 1.00 88.88 224 MET A O 1
ATOM 1818 N N . VAL A 1 225 ? 2.635 7.945 17.466 1.00 90.25 225 VAL A N 1
ATOM 1819 C CA . VAL A 1 225 ? 2.696 8.791 18.672 1.00 90.25 225 VAL A CA 1
ATOM 1820 C C . VAL A 1 225 ? 3.902 9.742 18.647 1.00 90.25 225 VAL A C 1
ATOM 1822 O O . VAL A 1 225 ? 3.798 10.890 19.072 1.00 90.25 225 VAL A O 1
ATOM 1825 N N . LYS A 1 226 ? 5.068 9.312 18.140 1.00 89.94 226 LYS A N 1
ATOM 1826 C CA . LYS A 1 226 ? 6.254 10.188 18.025 1.00 89.94 226 LYS A CA 1
ATOM 1827 C C . LYS A 1 226 ? 6.099 11.252 16.943 1.00 89.94 226 LYS A C 1
ATOM 1829 O O . LYS A 1 226 ? 6.731 12.303 17.061 1.00 89.94 226 LYS A O 1
ATOM 1834 N N . ALA A 1 227 ? 5.322 10.958 15.908 1.00 86.19 227 ALA A N 1
ATOM 1835 C CA . ALA A 1 227 ? 5.006 11.877 14.826 1.00 86.19 227 ALA A CA 1
ATOM 1836 C C . ALA A 1 227 ? 3.896 12.881 15.192 1.00 86.19 227 ALA A C 1
ATOM 1838 O O . ALA A 1 227 ? 3.692 13.829 14.439 1.00 86.19 227 ALA A O 1
ATOM 1839 N N . ASP A 1 228 ? 3.243 12.718 16.352 1.00 86.88 228 ASP A N 1
ATOM 1840 C CA . ASP A 1 228 ? 2.035 13.465 16.747 1.00 86.88 228 ASP A CA 1
ATOM 1841 C C . ASP A 1 228 ? 0.882 13.277 15.740 1.00 86.88 228 ASP A C 1
ATOM 1843 O O . ASP A 1 228 ? 0.085 14.182 15.496 1.00 86.88 228 ASP A O 1
ATOM 1847 N N . ASP A 1 229 ? 0.814 12.081 15.148 1.00 85.12 229 ASP A N 1
ATOM 1848 C CA . ASP A 1 229 ? -0.223 11.652 14.215 1.00 85.12 229 ASP A CA 1
ATOM 1849 C C . ASP A 1 229 ? -0.881 10.381 14.755 1.00 85.12 229 ASP A C 1
ATOM 1851 O O . ASP A 1 229 ? -0.419 9.267 14.525 1.00 85.12 229 ASP A O 1
ATOM 1855 N N . TYR A 1 230 ? -1.949 10.546 15.537 1.00 83.38 230 TYR A N 1
ATOM 1856 C CA . TYR A 1 230 ? -2.690 9.431 16.140 1.00 83.38 230 TYR A CA 1
ATOM 1857 C C . TYR A 1 230 ? -3.628 8.729 15.149 1.00 83.38 230 TYR A C 1
ATOM 1859 O O . TYR A 1 230 ? -4.358 7.818 15.547 1.00 83.38 230 TYR A O 1
ATOM 1867 N N . GLY A 1 231 ? -3.613 9.148 13.881 1.00 83.25 231 GLY A N 1
ATOM 1868 C CA . GLY A 1 231 ? -4.528 8.678 12.859 1.00 83.25 231 GLY A CA 1
ATOM 1869 C C . GLY A 1 231 ? -5.949 9.214 13.033 1.00 83.25 231 GLY A C 1
ATOM 1870 O O . GLY A 1 231 ? -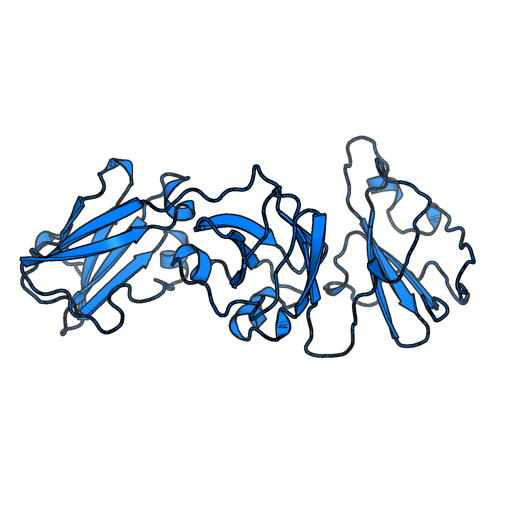6.199 10.254 13.653 1.00 83.25 231 GLY A O 1
ATOM 1871 N N . ARG A 1 232 ? -6.909 8.499 12.451 1.00 85.81 232 ARG A N 1
ATOM 1872 C CA . ARG A 1 232 ? -8.330 8.867 12.450 1.00 85.81 232 ARG A CA 1
ATOM 1873 C C . ARG A 1 232 ? -9.088 8.373 13.670 1.00 85.81 232 ARG A C 1
ATOM 1875 O O . ARG A 1 232 ? -8.784 7.347 14.273 1.00 85.81 232 ARG A O 1
ATOM 1882 N N . ASP A 1 233 ? -10.161 9.099 13.966 1.00 92.56 233 ASP A N 1
ATOM 1883 C CA . ASP A 1 233 ? -11.138 8.677 14.957 1.00 92.56 233 ASP A CA 1
ATOM 1884 C C . ASP A 1 233 ? -11.900 7.429 14.479 1.00 92.56 233 ASP A C 1
ATOM 1886 O O . ASP A 1 233 ? -12.673 7.460 13.516 1.00 92.56 233 ASP A O 1
ATOM 1890 N N . LEU A 1 234 ? -11.711 6.333 15.210 1.00 93.12 234 LEU A N 1
ATOM 1891 C CA . LEU A 1 234 ? -12.356 5.044 14.997 1.00 93.12 234 LEU A CA 1
ATOM 1892 C C . LEU A 1 234 ? -13.867 5.088 15.267 1.00 93.12 234 LEU A C 1
ATOM 1894 O O . LEU A 1 234 ? -14.597 4.247 14.736 1.00 93.12 234 LEU A O 1
ATOM 1898 N N . LEU A 1 235 ? -14.360 6.045 16.066 1.00 93.31 235 LEU A N 1
ATOM 1899 C CA . LEU A 1 235 ? -15.799 6.221 16.303 1.00 93.31 235 LEU A CA 1
ATOM 1900 C C . LEU A 1 235 ? -16.500 6.921 15.133 1.00 93.31 235 LEU A C 1
ATOM 1902 O O . LEU A 1 235 ? -17.708 6.733 14.945 1.00 93.31 235 LEU A O 1
ATOM 1906 N N . ARG A 1 236 ? -15.753 7.666 14.308 1.00 88.38 236 ARG A N 1
ATOM 1907 C CA . ARG A 1 236 ? -16.249 8.471 13.183 1.00 88.38 236 ARG A CA 1
ATOM 1908 C C . ARG A 1 236 ? -17.265 9.525 13.643 1.00 88.38 236 ARG A C 1
ATOM 1910 O O . ARG A 1 236 ? -16.905 10.529 14.233 1.00 88.38 236 ARG A O 1
ATOM 1917 N N . ASP A 1 237 ? -18.547 9.300 13.360 1.00 88.25 237 ASP A N 1
ATOM 1918 C CA . ASP A 1 237 ? -19.651 10.168 13.802 1.00 88.25 237 ASP A CA 1
ATOM 1919 C C . ASP A 1 237 ? -20.369 9.604 15.048 1.00 88.25 237 ASP A C 1
ATOM 1921 O O . ASP A 1 237 ? -21.410 10.117 15.473 1.00 88.25 237 ASP A O 1
ATOM 1925 N N . GLY A 1 238 ? -19.882 8.482 15.580 1.00 92.25 238 GLY A N 1
ATOM 1926 C CA . GLY A 1 238 ? -20.453 7.778 16.719 1.00 92.25 238 GLY A CA 1
ATOM 1927 C C . GLY A 1 238 ? -20.050 8.383 18.060 1.00 92.25 238 GLY A C 1
ATOM 1928 O O . GLY A 1 238 ? -19.073 9.110 18.179 1.00 92.25 238 GLY A O 1
ATOM 1929 N N . ILE A 1 239 ? -20.813 8.039 19.094 1.00 95.31 239 ILE A N 1
ATOM 1930 C CA . ILE A 1 239 ? -20.457 8.298 20.490 1.00 95.31 239 ILE A CA 1
ATOM 1931 C C . ILE A 1 239 ? -20.447 6.943 21.183 1.00 95.31 239 ILE A C 1
ATOM 1933 O O . ILE A 1 239 ? -21.398 6.172 21.049 1.00 95.31 239 ILE A O 1
ATOM 1937 N N . TRP A 1 240 ? -19.374 6.648 21.906 1.00 96.94 240 TRP A N 1
ATOM 1938 C CA . TRP A 1 240 ? -19.238 5.417 22.665 1.00 96.94 240 TRP A CA 1
ATOM 1939 C C . TRP A 1 240 ? -19.763 5.629 24.089 1.00 96.94 240 TRP A C 1
ATOM 1941 O O . TRP A 1 240 ? -19.064 6.137 24.973 1.00 96.94 240 TRP A O 1
ATOM 1951 N N . GLU A 1 241 ? -21.035 5.279 24.295 1.00 97.44 241 GLU A N 1
ATOM 1952 C CA . GLU A 1 241 ? -21.756 5.558 25.538 1.00 97.44 241 GLU A CA 1
ATOM 1953 C C . GLU A 1 241 ? -21.239 4.729 26.727 1.00 97.44 241 GLU A C 1
ATOM 1955 O O . GLU A 1 241 ? -20.706 3.621 26.595 1.00 97.44 241 GLU A O 1
ATOM 1960 N N . VAL A 1 242 ? -21.420 5.267 27.933 1.00 96.81 242 VAL A N 1
ATOM 1961 C CA . VAL A 1 242 ? -21.078 4.573 29.182 1.00 96.81 242 VAL A CA 1
ATOM 1962 C C . VAL A 1 242 ? -21.823 3.236 29.281 1.00 96.81 242 VAL A C 1
ATOM 1964 O O . VAL A 1 242 ? -23.047 3.170 29.174 1.00 96.81 242 VAL A O 1
ATOM 1967 N N . LYS A 1 243 ? -21.082 2.172 29.613 1.00 96.94 243 LYS A N 1
ATOM 1968 C CA . LYS A 1 243 ? -21.531 0.770 29.691 1.00 96.94 243 LYS A CA 1
ATOM 1969 C C . LYS A 1 243 ? -21.843 0.110 28.348 1.00 96.94 243 LYS A C 1
ATOM 1971 O O . LYS A 1 243 ? -22.495 -0.938 28.364 1.00 96.94 243 LYS A O 1
ATOM 1976 N N . GLU A 1 244 ? -21.365 0.654 27.236 1.00 96.88 244 GLU A N 1
ATOM 1977 C CA . GLU A 1 244 ? -21.478 0.011 25.928 1.00 96.88 244 GLU A CA 1
ATOM 1978 C C . GLU A 1 244 ? -20.173 -0.640 25.464 1.00 96.88 244 GLU A C 1
ATOM 1980 O O . GLU A 1 244 ? -19.067 -0.252 25.855 1.00 96.88 244 GLU A O 1
ATOM 1985 N N . ASP A 1 245 ? -20.329 -1.655 24.614 1.00 96.06 245 ASP A N 1
ATOM 1986 C CA . ASP A 1 245 ? -19.237 -2.277 23.878 1.00 96.06 245 ASP A CA 1
ATOM 1987 C C . ASP A 1 245 ? -19.084 -1.587 22.515 1.00 96.06 245 ASP A C 1
ATOM 1989 O O . ASP A 1 245 ? -20.050 -1.461 21.762 1.00 96.06 245 ASP A O 1
ATOM 1993 N N . PHE A 1 246 ? -17.859 -1.205 22.172 1.00 96.44 246 PHE A N 1
ATOM 1994 C CA . PHE A 1 246 ? -17.453 -0.834 20.821 1.00 96.44 246 PHE A CA 1
ATOM 1995 C C . PHE A 1 246 ? -16.557 -1.940 20.259 1.00 96.44 246 PHE A C 1
ATOM 1997 O O . PHE A 1 246 ? -15.794 -2.568 20.989 1.00 96.44 246 PHE A O 1
ATOM 2004 N N . THR A 1 247 ? -16.664 -2.260 18.973 1.00 94.56 247 THR A N 1
ATOM 2005 C CA . THR A 1 247 ? -15.826 -3.295 18.352 1.00 94.56 247 THR A CA 1
ATOM 2006 C C . THR A 1 247 ? -15.426 -2.867 16.958 1.00 94.56 247 THR A C 1
ATOM 2008 O O . THR A 1 247 ? -16.271 -2.434 16.178 1.00 94.56 247 THR A O 1
ATOM 2011 N N . PHE A 1 248 ? -14.147 -3.042 16.646 1.00 91.94 248 PHE A N 1
ATOM 2012 C CA . PHE A 1 248 ? -13.581 -2.764 15.335 1.00 91.94 248 PHE A CA 1
ATOM 2013 C C . PHE A 1 248 ? -12.552 -3.835 14.964 1.00 91.94 248 PHE A C 1
ATOM 2015 O O . PHE A 1 248 ? -12.066 -4.577 15.822 1.00 91.94 248 PHE A O 1
ATOM 2022 N N . THR A 1 249 ? -12.257 -3.954 13.673 1.00 90.56 249 THR A N 1
ATOM 2023 C CA . THR A 1 249 ? -11.259 -4.896 13.156 1.00 90.56 249 THR A CA 1
ATOM 2024 C C . THR A 1 249 ? -9.892 -4.226 13.146 1.00 90.56 249 THR A C 1
ATOM 2026 O O . THR A 1 249 ? -9.750 -3.138 12.602 1.00 90.56 249 THR A O 1
ATOM 2029 N N . VAL A 1 250 ? -8.891 -4.870 13.746 1.00 89.75 250 VAL A N 1
ATOM 2030 C CA . VAL A 1 250 ? -7.511 -4.370 13.781 1.00 89.75 250 VAL A CA 1
ATOM 2031 C C . VAL A 1 250 ? -6.766 -4.857 12.546 1.00 89.75 250 VAL A C 1
ATOM 2033 O O . VAL A 1 250 ? -6.828 -6.049 12.230 1.00 89.75 250 VAL A O 1
ATOM 2036 N N . ASN A 1 251 ? -6.040 -3.955 11.878 1.00 88.06 251 ASN A N 1
ATOM 2037 C CA . ASN A 1 251 ? -5.234 -4.319 10.719 1.00 88.06 251 ASN A CA 1
ATOM 2038 C C . ASN A 1 251 ? -4.194 -5.408 11.100 1.00 88.06 251 ASN A C 1
ATOM 2040 O O . ASN A 1 251 ? -3.444 -5.231 12.065 1.00 88.06 251 ASN A O 1
ATOM 2044 N N . PRO A 1 252 ? -4.118 -6.525 10.352 1.00 85.69 252 PRO A N 1
ATOM 2045 C CA . PRO A 1 252 ? -3.117 -7.582 10.516 1.00 85.69 252 PRO A CA 1
ATOM 2046 C C . PRO A 1 252 ? -1.672 -7.086 10.627 1.00 85.69 252 PRO A C 1
ATOM 2048 O O . PRO A 1 252 ? -0.901 -7.612 11.429 1.00 85.69 252 PRO A O 1
ATOM 2051 N N . ALA A 1 253 ? -1.297 -6.069 9.852 1.00 84.69 253 ALA A N 1
ATOM 2052 C CA . ALA A 1 253 ? 0.043 -5.493 9.862 1.00 84.69 253 ALA A CA 1
ATOM 2053 C C . ALA A 1 253 ? 0.417 -4.941 11.245 1.00 84.69 253 ALA A C 1
ATOM 2055 O O . ALA A 1 253 ? 1.548 -5.106 11.691 1.00 84.69 253 ALA A O 1
ATOM 2056 N N . LEU A 1 254 ? -0.554 -4.398 11.991 1.00 86.19 254 LEU A N 1
ATOM 2057 C CA . LEU A 1 254 ? -0.318 -3.898 13.345 1.00 86.19 254 LEU A CA 1
ATOM 2058 C C . LEU A 1 254 ? -0.025 -5.018 14.353 1.00 86.19 254 LEU A C 1
ATOM 2060 O O . LEU A 1 254 ? 0.608 -4.761 15.377 1.00 86.19 254 LEU A O 1
ATOM 2064 N N . VAL A 1 255 ? -0.483 -6.247 14.090 1.00 82.06 255 VAL A N 1
ATOM 2065 C CA . VAL A 1 255 ? -0.383 -7.375 15.030 1.00 82.06 255 VAL A CA 1
ATOM 2066 C C . VAL A 1 255 ? 0.732 -8.366 14.717 1.00 82.06 255 VAL A C 1
ATOM 2068 O O . VAL A 1 255 ? 1.165 -9.073 15.630 1.00 82.06 255 VAL A O 1
ATOM 2071 N N . GLN A 1 256 ? 1.227 -8.410 13.477 1.00 77.25 256 GLN A N 1
ATOM 2072 C CA . GLN A 1 256 ? 2.287 -9.339 13.062 1.00 77.25 256 GLN A CA 1
ATOM 2073 C C . GLN A 1 256 ? 3.580 -9.175 13.874 1.00 77.25 256 GLN A C 1
ATOM 2075 O O . GLN A 1 256 ? 4.197 -10.175 14.248 1.00 77.25 256 GLN A O 1
ATOM 2080 N N . ASP A 1 257 ? 3.931 -7.945 14.249 1.00 74.31 257 ASP A N 1
ATOM 2081 C CA . ASP A 1 257 ? 5.181 -7.654 14.961 1.00 74.31 257 ASP A CA 1
ATOM 2082 C C . ASP A 1 257 ? 5.051 -7.629 16.489 1.00 74.31 257 ASP A C 1
ATOM 2084 O O . ASP A 1 257 ? 6.025 -7.378 17.205 1.00 74.31 257 ASP A O 1
ATOM 2088 N N . ASN A 1 258 ? 3.859 -7.928 17.022 1.00 76.75 258 ASN A N 1
ATOM 2089 C CA . ASN A 1 258 ? 3.573 -7.917 18.461 1.00 76.75 258 ASN A CA 1
ATOM 2090 C C . ASN A 1 258 ? 4.051 -6.617 19.153 1.00 76.75 258 ASN A C 1
ATOM 2092 O O . ASN A 1 258 ? 4.559 -6.639 20.284 1.00 76.75 258 ASN A O 1
ATOM 2096 N N . GLN A 1 259 ? 3.918 -5.492 18.447 1.00 87.19 259 GLN A N 1
ATOM 2097 C CA . GLN A 1 259 ? 4.228 -4.161 18.954 1.00 87.19 259 GLN A CA 1
ATOM 2098 C C . GLN A 1 259 ? 3.240 -3.732 20.047 1.00 87.19 259 GLN A C 1
ATOM 2100 O O . GLN A 1 259 ? 2.174 -4.328 20.226 1.00 87.19 259 GLN A O 1
ATOM 2105 N N . VAL A 1 260 ? 3.629 -2.716 20.820 1.00 92.12 260 VAL A N 1
ATOM 2106 C CA . VAL A 1 260 ? 2.709 -2.033 21.737 1.00 92.12 260 VAL A CA 1
ATOM 2107 C C . VAL A 1 260 ? 1.867 -1.087 20.892 1.00 92.12 260 VAL A C 1
ATOM 2109 O O . VAL A 1 260 ? 2.411 -0.316 20.107 1.00 92.12 260 VAL A O 1
ATOM 2112 N N . LEU A 1 261 ? 0.554 -1.154 21.056 1.00 93.94 261 LEU A N 1
ATOM 2113 C CA . LEU A 1 261 ? -0.380 -0.216 20.454 1.00 93.94 261 LEU A CA 1
ATOM 2114 C C . LEU A 1 261 ? -0.978 0.672 21.540 1.00 93.94 261 LEU A C 1
ATOM 2116 O O . LEU A 1 261 ? -1.152 0.246 22.683 1.00 93.94 261 LEU A O 1
ATOM 2120 N N . HIS A 1 262 ? -1.293 1.904 21.174 1.00 94.88 262 HIS A N 1
ATOM 2121 C CA . HIS A 1 262 ? -1.796 2.927 22.072 1.00 94.88 262 HIS A CA 1
ATOM 2122 C C . HIS A 1 262 ? -3.228 3.266 21.681 1.00 94.88 262 HIS A C 1
ATOM 2124 O O . HIS A 1 262 ? -3.485 3.671 20.552 1.00 94.88 262 HIS A O 1
ATOM 2130 N N . LEU A 1 263 ? -4.157 3.088 22.614 1.00 96.00 263 LEU A N 1
ATOM 2131 C CA . LEU A 1 263 ? -5.540 3.511 22.469 1.00 96.00 263 LEU A CA 1
ATOM 2132 C C . LEU A 1 263 ? -5.738 4.804 23.257 1.00 96.00 263 LEU A C 1
ATOM 2134 O O . LEU A 1 263 ? -5.548 4.807 24.476 1.00 96.00 263 LEU A O 1
ATOM 2138 N N . TYR A 1 264 ? -6.132 5.867 22.566 1.00 96.56 264 TYR A N 1
ATOM 2139 C CA . TYR A 1 264 ? -6.450 7.165 23.159 1.00 96.56 264 TYR A CA 1
ATOM 2140 C C . TYR A 1 264 ? -7.933 7.442 22.968 1.00 96.56 264 TYR A C 1
ATOM 2142 O O . TYR A 1 264 ? -8.408 7.475 21.836 1.00 96.56 264 TYR A O 1
ATOM 2150 N N . ALA A 1 265 ? -8.670 7.625 24.056 1.00 97.12 265 ALA A N 1
ATOM 2151 C CA . ALA A 1 265 ? -10.082 7.968 24.011 1.00 97.12 265 ALA A CA 1
ATOM 2152 C C . ALA A 1 265 ? -10.330 9.311 24.694 1.00 97.12 265 ALA A C 1
ATOM 2154 O O . ALA A 1 265 ? -9.759 9.579 25.746 1.00 97.12 265 ALA A O 1
ATOM 2155 N N . TYR A 1 266 ? -11.206 10.132 24.124 1.00 97.25 266 TYR A N 1
ATOM 2156 C CA . TYR A 1 266 ? -11.490 11.471 24.641 1.00 97.25 266 TYR A CA 1
ATOM 2157 C C . TYR A 1 266 ? -12.970 11.631 24.952 1.00 97.25 266 TYR A C 1
ATOM 2159 O O . TYR A 1 266 ? -13.825 11.223 24.162 1.00 97.25 266 TYR A O 1
ATOM 2167 N N . ASP A 1 267 ? -13.284 12.238 26.094 1.00 96.56 267 ASP A N 1
ATOM 2168 C CA . ASP A 1 267 ? -14.651 12.653 26.409 1.00 96.56 267 ASP A CA 1
ATOM 2169 C C . ASP A 1 267 ? -14.977 14.056 25.861 1.00 96.56 267 ASP A C 1
ATOM 2171 O O . ASP A 1 267 ? -14.146 14.741 25.270 1.00 96.56 267 ASP A O 1
ATOM 2175 N N . TYR A 1 268 ? -16.215 14.510 26.070 1.00 94.75 268 TYR A N 1
ATOM 2176 C CA . TYR A 1 268 ? -16.690 15.813 25.582 1.00 94.75 268 TYR A CA 1
ATOM 2177 C C . TYR A 1 268 ? -16.001 17.043 26.215 1.00 94.75 268 TYR A C 1
ATOM 2179 O O . TYR A 1 268 ? -16.278 18.174 25.804 1.00 94.75 268 TYR A O 1
ATOM 2187 N N . LEU A 1 269 ? -15.204 16.851 27.271 1.00 95.44 269 LEU A N 1
ATOM 2188 C CA . LEU A 1 269 ? -14.420 17.890 27.943 1.00 95.44 269 LEU A CA 1
ATOM 2189 C C . LEU A 1 269 ? -12.937 17.830 27.558 1.00 95.44 269 LEU A C 1
ATOM 2191 O O . LEU A 1 269 ? -12.144 18.525 28.192 1.00 95.44 269 LEU A O 1
ATOM 2195 N N . ASP A 1 270 ? -12.586 17.022 26.556 1.00 94.31 270 ASP A N 1
ATOM 2196 C CA . ASP A 1 270 ? -11.217 16.741 26.126 1.00 94.31 270 ASP A CA 1
ATOM 2197 C C . ASP A 1 270 ? -10.374 16.030 27.205 1.00 94.31 270 ASP A C 1
ATOM 2199 O O . ASP A 1 270 ? -9.145 16.084 27.165 1.00 94.31 270 ASP A O 1
ATOM 2203 N N . ASN A 1 271 ? -11.003 15.342 28.173 1.00 95.94 271 ASN A N 1
ATOM 2204 C CA . ASN A 1 271 ? -10.243 14.477 29.077 1.00 95.94 271 ASN A CA 1
ATOM 2205 C C . ASN A 1 271 ? -9.792 13.228 28.315 1.00 95.94 271 ASN A C 1
ATOM 2207 O O . ASN A 1 271 ? -10.620 12.527 27.728 1.00 95.94 271 ASN A O 1
ATOM 2211 N N . GLU A 1 272 ? -8.495 12.941 28.372 1.00 96.50 272 GLU A N 1
ATOM 2212 C CA . GLU A 1 272 ? -7.878 11.793 27.716 1.00 96.50 272 GLU A CA 1
ATOM 2213 C C . GLU A 1 272 ? -7.868 10.564 28.626 1.00 96.50 272 GLU A C 1
ATOM 2215 O O . GLU A 1 272 ? -7.446 10.624 29.782 1.00 96.50 272 GLU A O 1
ATOM 2220 N N . TYR A 1 273 ? -8.273 9.430 28.070 1.00 97.12 273 TYR A N 1
ATOM 2221 C CA . TYR A 1 273 ? -8.072 8.107 28.633 1.00 97.12 273 TYR A CA 1
ATOM 2222 C C . TYR A 1 273 ? -7.095 7.348 27.735 1.00 97.12 273 TYR A C 1
ATOM 2224 O O . TYR A 1 273 ? -7.348 7.196 26.538 1.00 97.12 273 TYR A O 1
ATOM 2232 N N . HIS A 1 274 ? -5.995 6.850 28.296 1.00 96.81 274 HIS A N 1
ATOM 2233 C CA . HIS A 1 274 ? -4.930 6.178 27.553 1.00 96.81 274 HIS A CA 1
ATOM 2234 C C . HIS A 1 274 ? -4.756 4.729 28.003 1.00 96.81 274 HIS A C 1
ATOM 2236 O O . HIS A 1 274 ? -4.712 4.415 29.194 1.00 96.81 274 HIS A O 1
ATOM 2242 N N . LYS A 1 275 ? -4.608 3.829 27.028 1.00 95.38 275 LYS A N 1
ATOM 2243 C CA . LYS A 1 275 ? -4.316 2.421 27.278 1.00 95.38 275 LYS A CA 1
ATOM 2244 C C . LYS A 1 275 ? -3.273 1.883 26.314 1.00 95.38 275 LYS A C 1
ATOM 2246 O O . LYS A 1 275 ? -3.433 1.962 25.101 1.00 95.38 275 LYS A O 1
ATOM 2251 N N . GLU A 1 276 ? -2.240 1.252 26.859 1.00 95.31 276 GLU A N 1
ATOM 2252 C CA . GLU A 1 276 ? -1.357 0.388 26.077 1.00 95.31 276 GLU A CA 1
ATOM 2253 C C . GLU A 1 276 ? -1.992 -0.997 25.911 1.00 95.31 276 GLU A C 1
ATOM 2255 O O . GLU A 1 276 ? -2.555 -1.567 26.854 1.00 95.31 276 GLU A O 1
ATOM 2260 N N . TRP A 1 277 ? -1.880 -1.552 24.710 1.00 95.06 277 TRP A N 1
ATOM 2261 C CA . TRP A 1 277 ? -2.391 -2.867 24.359 1.00 95.06 277 TRP A CA 1
ATOM 2262 C C . TRP A 1 277 ? -1.364 -3.660 23.558 1.00 95.06 277 TRP A C 1
ATOM 2264 O O . TRP A 1 277 ? -0.771 -3.164 22.601 1.00 95.06 277 TRP A O 1
ATOM 2274 N N . LYS A 1 278 ? -1.176 -4.926 23.930 1.00 92.12 278 LYS A N 1
ATOM 2275 C CA . LYS A 1 278 ? -0.516 -5.935 23.099 1.00 92.12 278 LYS A CA 1
ATOM 2276 C C . LYS A 1 278 ? -1.498 -7.039 22.774 1.00 92.12 278 LYS A C 1
ATOM 2278 O O . LYS A 1 278 ? -2.310 -7.424 23.611 1.00 92.12 278 LYS A O 1
ATOM 2283 N N . VAL A 1 279 ? -1.317 -7.674 21.621 1.00 88.19 279 VAL A N 1
ATOM 2284 C CA . VAL A 1 279 ? -2.105 -8.850 21.209 1.00 88.19 279 VAL A CA 1
ATOM 2285 C C . VAL A 1 279 ? -2.100 -9.945 22.286 1.00 88.19 279 VAL A C 1
ATOM 2287 O O . VAL A 1 279 ? -3.112 -10.607 22.520 1.00 88.19 279 VAL A O 1
ATOM 2290 N N . SER A 1 280 ? -0.980 -10.109 23.001 1.00 88.50 280 SER A N 1
ATOM 2291 C CA . SER A 1 280 ? -0.855 -11.060 24.114 1.00 88.50 280 SER A CA 1
ATOM 2292 C C . SER A 1 280 ? -1.788 -10.791 25.298 1.00 88.50 280 SER A C 1
ATOM 2294 O O . SER A 1 280 ? -2.031 -11.706 26.087 1.00 88.50 280 SER A O 1
ATOM 2296 N N . ASP A 1 281 ? -2.297 -9.567 25.434 1.00 89.56 281 ASP A N 1
ATOM 2297 C CA . ASP A 1 281 ? -3.185 -9.150 26.523 1.00 89.56 281 ASP A CA 1
ATOM 2298 C C . ASP A 1 281 ? -4.645 -9.557 26.258 1.00 89.56 281 ASP A C 1
ATOM 2300 O O . ASP A 1 281 ? -5.481 -9.526 27.162 1.00 89.56 281 ASP A O 1
ATOM 2304 N N . GLY A 1 282 ? -4.933 -10.021 25.037 1.00 92.25 282 GLY A N 1
ATOM 2305 C CA . GLY A 1 282 ? -6.242 -10.480 24.593 1.00 92.25 282 GLY A CA 1
ATOM 2306 C C . GLY A 1 282 ? -6.994 -9.444 23.758 1.00 92.25 282 GLY A C 1
ATOM 2307 O O . GLY A 1 282 ? -6.579 -8.301 23.618 1.00 92.25 282 GLY A O 1
ATOM 2308 N N . TRP A 1 283 ? -8.129 -9.872 23.207 1.00 94.69 283 TRP A N 1
ATOM 2309 C CA . TRP A 1 283 ? -8.950 -9.117 22.246 1.00 94.69 283 TRP A CA 1
ATOM 2310 C C . TRP A 1 283 ? -10.175 -8.449 22.879 1.00 94.69 283 TRP A C 1
ATOM 2312 O O . TRP A 1 283 ? -11.155 -8.120 22.211 1.00 94.69 283 TRP A O 1
ATOM 2322 N N . THR A 1 284 ? -10.151 -8.283 24.198 1.00 96.44 284 THR A N 1
ATOM 2323 C CA . THR A 1 284 ? -11.211 -7.603 24.937 1.00 96.44 284 THR A CA 1
ATOM 2324 C C . THR A 1 284 ? -10.585 -6.728 26.003 1.00 96.44 284 THR A C 1
ATOM 2326 O O . THR A 1 284 ? -9.869 -7.230 26.869 1.00 96.44 284 THR A O 1
ATOM 2329 N N . LEU A 1 285 ? -10.868 -5.431 25.944 1.00 96.44 285 LEU A N 1
ATOM 2330 C CA . LEU A 1 285 ? -10.340 -4.434 26.867 1.00 96.44 285 LEU A CA 1
ATOM 2331 C C . LEU A 1 285 ? -11.483 -3.666 27.525 1.00 96.44 285 LEU A C 1
ATOM 2333 O O . LEU A 1 285 ? -12.590 -3.573 27.001 1.00 96.44 285 LEU A O 1
ATOM 2337 N N . THR A 1 286 ? -11.201 -3.090 28.685 1.00 97.19 286 THR A N 1
ATOM 2338 C CA . THR A 1 286 ? -12.119 -2.193 29.384 1.00 97.19 286 THR A CA 1
ATOM 2339 C C . THR A 1 286 ? -11.401 -0.886 29.652 1.00 97.19 286 THR A C 1
ATOM 2341 O O . THR A 1 286 ? -10.337 -0.909 30.271 1.00 97.19 286 THR A O 1
ATOM 2344 N N . PHE A 1 287 ? -11.992 0.213 29.192 1.00 97.25 287 PHE A N 1
ATOM 2345 C CA . PHE A 1 287 ? -11.613 1.565 29.582 1.00 97.25 287 PHE A CA 1
ATOM 2346 C C . PHE A 1 287 ? -12.329 1.920 30.878 1.00 97.25 287 PHE A C 1
ATOM 2348 O O . PHE A 1 287 ? -13.523 1.670 31.004 1.00 97.25 287 PHE A O 1
ATOM 2355 N N . ASN A 1 288 ? -11.620 2.470 31.854 1.00 96.44 288 ASN A N 1
ATOM 2356 C CA . ASN A 1 288 ? -12.161 2.813 33.161 1.00 96.44 288 ASN A CA 1
ATOM 2357 C C . ASN A 1 288 ? -11.531 4.106 33.706 1.00 96.44 288 ASN A C 1
ATOM 2359 O O . ASN A 1 288 ? -10.682 4.719 33.071 1.00 96.44 288 ASN A O 1
ATOM 2363 N N . ALA A 1 289 ? -11.967 4.543 34.889 1.00 94.38 289 ALA A N 1
ATOM 2364 C CA . ALA A 1 289 ? -11.508 5.800 35.482 1.00 94.38 289 ALA A CA 1
ATOM 2365 C C . ALA A 1 289 ? -9.997 5.850 35.790 1.00 94.38 289 ALA A C 1
ATOM 2367 O O . ALA A 1 289 ? -9.449 6.946 35.854 1.00 94.38 289 ALA A O 1
ATOM 2368 N N . ASP A 1 290 ? -9.336 4.702 35.982 1.00 94.94 290 ASP A N 1
ATOM 2369 C CA . ASP A 1 290 ? -7.890 4.640 36.235 1.00 94.94 290 ASP A CA 1
ATOM 2370 C C . ASP A 1 290 ? -7.062 4.831 34.951 1.00 94.94 290 ASP A C 1
ATOM 2372 O O . ASP A 1 290 ? -5.859 5.057 35.042 1.00 94.94 290 ASP A O 1
ATOM 2376 N N . ASP A 1 291 ? -7.691 4.750 33.772 1.00 95.88 291 ASP A N 1
ATOM 2377 C CA . ASP A 1 291 ? -7.034 4.988 32.481 1.00 95.88 291 ASP A CA 1
ATOM 2378 C C . ASP A 1 291 ? -6.964 6.492 32.138 1.00 95.88 291 ASP A C 1
ATOM 2380 O O . ASP A 1 291 ? -6.439 6.853 31.092 1.00 95.88 291 ASP A O 1
ATOM 2384 N N . LEU A 1 292 ? -7.499 7.379 32.989 1.00 95.94 292 LEU A N 1
ATOM 2385 C CA . LEU A 1 292 ? -7.440 8.827 32.784 1.00 95.94 292 LEU A CA 1
ATOM 2386 C C . LEU A 1 292 ? -5.986 9.327 32.866 1.00 95.94 292 LEU A C 1
ATOM 2388 O O . LEU A 1 292 ? -5.333 9.161 33.900 1.00 95.94 292 LEU A O 1
ATOM 2392 N N . SER A 1 293 ? -5.504 9.974 31.805 1.00 91.00 293 SER A N 1
ATOM 2393 C CA . SER A 1 293 ? -4.157 10.545 31.743 1.00 91.00 293 SER A CA 1
ATOM 2394 C C . SER A 1 293 ? -3.996 11.671 32.776 1.00 91.00 293 SER A C 1
ATOM 2396 O O . SER A 1 293 ? -4.844 12.558 32.901 1.00 91.00 293 SER A O 1
ATOM 2398 N N . GLU A 1 294 ? -2.900 11.646 33.540 1.00 78.38 294 GLU A N 1
ATOM 2399 C CA . GLU A 1 294 ? -2.511 12.767 34.404 1.00 78.38 294 GLU A CA 1
ATOM 2400 C C . GLU A 1 294 ? -1.761 13.812 33.554 1.00 78.38 294 GLU A C 1
ATOM 2402 O O . GLU A 1 294 ? -0.727 13.484 32.974 1.00 78.38 294 GLU A O 1
ATOM 2407 N N . GLU A 1 295 ? -2.282 15.048 33.481 1.00 55.25 295 GLU A N 1
ATOM 2408 C CA . GLU A 1 295 ? -1.607 16.206 32.847 1.00 55.25 295 GLU A CA 1
ATOM 2409 C C . GLU A 1 295 ? -0.194 16.486 33.402 1.00 55.25 295 GLU A C 1
ATOM 2411 O O . GLU A 1 295 ? -0.004 16.469 34.647 1.00 55.25 295 GLU A O 1
#

Radius of gyration: 24.41 Å; Cα contacts (8 Å, |Δi|>4): 604; chains: 1; bounding box: 55×36×71 Å

Mean predicted aligned error: 10.63 Å

Nearest PDB structures (foldseek):
  3wlw-assembly2_L  TM=1.965E-01  e=1.787E-02  Homo sapiens
  7q15-assembly1_F  TM=2.072E-01  e=1.721E-01  Homo sapiens
  8bl3-assembly1_A  TM=3.843E-01  e=2.328E+00  Escherichia coli
  2oz3-assembly1_C  TM=3.315E-01  e=2.920E+00  Azotobacter vinelandii DJ

Foldseek 3Di:
DQFWWQFKFKALWFPLLDPPPTQGQCVRDTHGPPHDDDGDCVSHPCVVVQQDLPNQGWIWIWIAGPVGWIFIDIDRNNPDDPPDDTDCVRTDGPDDLWDKAKEFEQQQAKWDFKFKAWPLCLQVVHGDDTQQVPHIHGHRGMDMGTCSVPVRCPQQQRLPDQTWIWMWTAGPVRFIFIDTDRNTNDPSYHYTYNVRTFDWFDKAKEFEAAPAKWQFKFKDFPVCVVVVHSGGGPQVRHIRGHGDMDMDTGGSVVQPVQGWMKMWTAGPVRFIFIDIDTVVVDRYYYTYHVSTDDD

Secondary structure (DSSP, 8-state):
--S-EEEEEEESS-GGG--S-S--TTTT--B-TT------GGGSTTHHHHTSTT----EEEEEEETTS-EEEEEE-TTTS-SS----GGGEE--SSS--EEEEEEESSS-EEEEEEEEHHHHHHT---S-S-TT--B-TT-EEEEEGGG-GGGTTTTSTT----EEEEEEETT--EEEEEE-TTTS-SEEEEETT-EEPPPEEEEEEEESSS-EEEEEEEEHHHHHHT-----TTTT--B-TT-EEEEEEPHHHHHTT--EEEEEEETT--EEEEEE-GGG-SEEEEEGGGBPP-